Protein AF-A0A535FCN5-F1 (afdb_monomer)

Mean predicted aligned error: 15.45 Å

Foldseek 3Di:
DDDDDDPVVVVVVVVVVVVVVVVVPPPPDDDDDDDDDDDDDDDDDDDDDDPPVPPPDDPDFQFFWDDDPPLLFDQVSCCVLVVPDPLFKGFPGWIWGPFQPDNFIKIWTWMFTDDLQRWIKIWIWGPSPDPHTHTPDIDGGAGVKDWGQDRGSKIKIWHFDCVDPQRVPPPDSVPTDTDDMDIGGD

Sequence (186 aa):
MKTLTSRHYQCLFIGANLALLLTLTLSACNGAGSTTTANSTATRSAGIGNSSTTTGSAPQLKLGTRPCPEAVKDPSYWDPIVGTQANVSKVESVSCANLVGSSSLQALITVRYDGTGQVLDVYVYNNITDPSPTQIFKLQNLYKGNARISGYNTLLTAEVDQDSSVNKHVSSNATLTQDLFREFKW

Radius of gyration: 27.39 Å; Cα contacts (8 Å, |Δi|>4): 289; chains: 1; bounding box: 65×54×84 Å

pLDDT: mean 80.49, std 22.59, range [32.19, 98.69]

Nearest PDB structures (foldseek):
  4pj2-assembly2_B  TM=8.179E-01  e=3.631E-01  Aeromonas hydrophila subsp. hydrophila ATCC 7966
  3od9-assembly2_C-2  TM=7.969E-01  e=4.794E-01  Aeromonas hydrophila subsp. hydrophila ATCC 7966
  5dl0-assembly1_A  TM=2.445E-01  e=5.845E+00  Thermochaetoides thermophila DSM 1495

Solvent-accessible surface area (backbone atoms only — not comparable to full-atom values): 11520 Å² total; per-residue (Å²): 136,87,92,83,74,72,74,65,58,58,55,54,56,53,53,55,54,56,57,58,59,64,66,70,73,74,81,84,81,88,88,81,89,82,90,78,93,81,89,81,83,91,76,92,73,94,71,82,87,73,84,73,78,71,76,75,71,71,82,75,73,64,62,17,74,43,88,54,56,80,67,58,48,38,43,77,66,44,28,76,76,77,61,53,40,91,96,46,31,39,52,71,45,55,48,19,28,31,39,72,81,42,89,58,56,25,38,42,38,34,34,36,34,68,67,93,57,41,30,23,31,40,37,31,28,33,58,58,86,50,100,73,50,46,79,78,45,76,51,69,73,26,38,57,30,49,74,47,69,35,75,76,26,28,44,38,39,38,15,42,46,61,80,37,94,86,26,59,81,60,91,46,84,90,75,61,57,70,74,45,72,49,78,46,78,103

Secondary structure (DSSP, 8-state):
-----SHHHHHHHHHHHHHHHHHTTS---------------------------------PPPPS-BPPPTTTTSHHHHHHHHT--TTTEEEEEEEEE-TTSSSS-EEEEEEEESSTT--EEEEEEESTTSSSPEEEEEEEEETT-EEEE-TTS-EEEEE--TTSTTTTT---GGG----EEEEE--

Structure (mmCIF, N/CA/C/O backbone):
data_AF-A0A535FCN5-F1
#
_entry.id   AF-A0A535FCN5-F1
#
loop_
_atom_site.group_PDB
_atom_site.id
_atom_site.type_symbol
_atom_site.label_atom_id
_atom_site.label_alt_id
_atom_site.label_comp_id
_atom_site.label_asym_id
_atom_site.label_entity_id
_atom_site.label_seq_id
_atom_site.pdbx_PDB_ins_code
_atom_site.Cartn_x
_atom_site.Cartn_y
_atom_site.Cartn_z
_atom_site.occupancy
_atom_site.B_iso_or_equiv
_atom_site.auth_seq_id
_atom_site.auth_comp_id
_atom_site.auth_asym_id
_atom_site.auth_atom_id
_atom_site.pdbx_PDB_model_num
ATOM 1 N N . MET A 1 1 ? 51.268 -27.813 -13.960 1.00 41.53 1 MET A N 1
ATOM 2 C CA . MET A 1 1 ? 51.407 -26.936 -12.773 1.00 41.53 1 MET A CA 1
ATOM 3 C C . MET A 1 1 ? 50.080 -26.938 -12.025 1.00 41.53 1 MET A C 1
ATOM 5 O O . MET A 1 1 ? 49.046 -26.906 -12.674 1.00 41.53 1 MET A O 1
ATOM 9 N N . LYS A 1 2 ? 50.116 -27.121 -10.700 1.00 40.44 2 LYS A N 1
ATOM 10 C CA . LYS A 1 2 ? 48.973 -27.464 -9.833 1.00 40.44 2 LYS A CA 1
ATOM 11 C C . LYS A 1 2 ? 48.126 -26.227 -9.487 1.00 40.44 2 LYS A C 1
ATOM 13 O O . LYS A 1 2 ? 48.671 -25.248 -8.993 1.00 40.44 2 LYS A O 1
ATOM 18 N N . THR A 1 3 ? 46.809 -26.300 -9.671 1.00 50.72 3 THR A N 1
ATOM 19 C CA . THR A 1 3 ? 45.809 -25.335 -9.178 1.00 50.72 3 THR A CA 1
ATOM 20 C C . THR A 1 3 ? 45.255 -25.806 -7.830 1.00 50.72 3 THR A C 1
ATOM 22 O O . THR A 1 3 ? 44.315 -26.590 -7.767 1.00 50.72 3 THR A O 1
ATOM 25 N N . LEU A 1 4 ? 45.856 -25.350 -6.729 1.00 54.03 4 LEU A N 1
ATOM 26 C CA . LEU A 1 4 ? 45.452 -25.687 -5.356 1.00 54.03 4 LEU A CA 1
ATOM 27 C C . LEU A 1 4 ? 45.621 -24.462 -4.445 1.00 54.03 4 LEU A C 1
ATOM 29 O O . LEU A 1 4 ? 46.493 -24.446 -3.588 1.00 54.03 4 LEU A O 1
ATOM 33 N N . THR A 1 5 ? 44.818 -23.411 -4.632 1.00 57.19 5 THR A N 1
ATOM 34 C CA . THR A 1 5 ? 44.902 -22.224 -3.748 1.00 57.19 5 THR A CA 1
ATOM 35 C C . THR A 1 5 ? 43.594 -21.470 -3.500 1.00 57.19 5 THR A C 1
ATOM 37 O O . THR A 1 5 ? 43.602 -20.552 -2.696 1.00 57.19 5 THR A O 1
ATOM 40 N N . SER A 1 6 ? 42.447 -21.830 -4.089 1.00 53.38 6 SER A N 1
ATOM 41 C CA . SER A 1 6 ? 41.206 -21.050 -3.874 1.00 53.38 6 SER A CA 1
ATOM 42 C C . SER A 1 6 ? 40.388 -21.501 -2.648 1.00 53.38 6 SER A C 1
ATOM 44 O O . SER A 1 6 ? 39.802 -20.682 -1.945 1.00 53.38 6 SER A O 1
ATOM 46 N N . ARG A 1 7 ? 40.414 -22.797 -2.310 1.00 47.34 7 ARG A N 1
ATOM 47 C CA . ARG A 1 7 ? 39.526 -23.391 -1.291 1.00 47.34 7 ARG A CA 1
ATOM 48 C C . ARG A 1 7 ? 39.922 -23.080 0.165 1.00 47.34 7 ARG A C 1
ATOM 50 O O . ARG A 1 7 ? 39.079 -23.127 1.052 1.00 47.34 7 ARG A O 1
ATOM 57 N N . HIS A 1 8 ? 41.187 -22.729 0.412 1.00 52.06 8 HIS A N 1
ATOM 58 C CA . HIS A 1 8 ? 41.698 -22.429 1.757 1.00 52.06 8 HIS A CA 1
ATOM 59 C C . HIS A 1 8 ? 41.292 -21.038 2.271 1.00 52.06 8 HIS A C 1
ATOM 61 O O . HIS A 1 8 ? 41.032 -20.885 3.463 1.00 52.06 8 HIS A O 1
ATOM 67 N N . TYR A 1 9 ? 41.163 -20.044 1.386 1.00 50.66 9 TYR A N 1
ATOM 68 C CA . TYR A 1 9 ? 40.750 -18.690 1.776 1.00 50.66 9 TYR A CA 1
ATOM 69 C C . TYR A 1 9 ? 39.282 -18.628 2.212 1.00 50.66 9 TYR A C 1
ATOM 71 O O . TYR A 1 9 ? 38.928 -17.859 3.103 1.00 50.66 9 TYR A O 1
ATOM 79 N N . GLN A 1 10 ? 38.438 -19.488 1.638 1.00 51.12 10 GLN A N 1
ATOM 80 C CA . GLN A 1 10 ? 37.010 -19.529 1.938 1.00 51.12 10 GLN A CA 1
ATOM 81 C C . GLN A 1 10 ? 36.725 -20.128 3.328 1.00 51.12 10 GLN A C 1
ATOM 83 O O . GLN A 1 10 ? 35.874 -19.616 4.050 1.00 51.12 10 GLN A O 1
ATOM 88 N N . CYS A 1 11 ? 37.491 -21.140 3.760 1.00 55.31 11 CYS A N 1
ATOM 89 C CA . CYS A 1 11 ? 37.370 -21.692 5.117 1.00 55.31 11 CYS A CA 1
ATOM 90 C C . CYS A 1 11 ? 37.919 -20.748 6.201 1.00 55.31 11 CYS A C 1
ATOM 92 O O . CYS A 1 11 ? 37.362 -20.695 7.297 1.00 55.31 11 CYS A O 1
ATOM 94 N N . LEU A 1 12 ? 38.967 -19.969 5.900 1.00 57.31 12 LEU A N 1
ATOM 95 C CA . LEU A 1 12 ? 39.523 -18.979 6.835 1.00 57.31 12 LE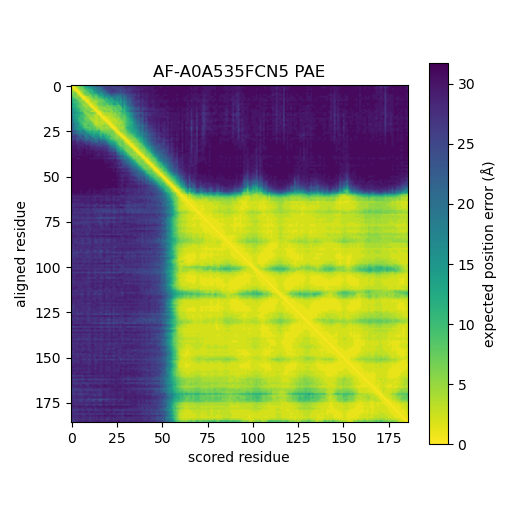U A CA 1
ATOM 96 C C . LEU A 1 12 ? 38.547 -17.821 7.106 1.00 57.31 12 LEU A C 1
ATOM 98 O O . LEU A 1 12 ? 38.411 -17.391 8.250 1.00 57.31 12 LEU A O 1
ATOM 102 N N . PHE A 1 13 ? 37.810 -17.365 6.088 1.00 55.38 13 PHE A N 1
ATOM 103 C CA . PHE A 1 13 ? 36.817 -16.294 6.241 1.00 55.38 13 PHE A CA 1
ATOM 104 C C . PHE A 1 13 ? 35.571 -16.719 7.034 1.00 55.38 13 PHE A C 1
ATOM 106 O O . PHE A 1 13 ? 35.012 -15.915 7.784 1.00 55.38 13 PHE A O 1
ATOM 113 N N . ILE A 1 14 ? 35.146 -17.979 6.906 1.00 59.84 14 ILE A N 1
ATOM 114 C CA . ILE A 1 14 ? 33.998 -18.521 7.651 1.00 59.84 14 ILE A CA 1
ATOM 115 C C . ILE A 1 14 ? 34.361 -18.718 9.132 1.00 59.84 14 ILE A C 1
ATOM 117 O O . ILE A 1 14 ? 33.570 -18.366 10.006 1.00 59.84 14 ILE A O 1
ATOM 121 N N . GLY A 1 15 ? 35.578 -19.191 9.428 1.00 58.97 15 GLY A N 1
ATOM 122 C CA . GLY A 1 15 ? 36.054 -19.355 10.807 1.00 58.97 15 GLY A CA 1
ATOM 123 C C . GLY A 1 15 ? 36.184 -18.032 11.572 1.00 58.97 15 GLY A C 1
ATOM 124 O O . GLY A 1 15 ? 35.799 -17.955 12.738 1.00 58.97 15 GLY A O 1
ATOM 125 N N . ALA A 1 16 ? 36.657 -16.971 10.909 1.00 59.56 16 ALA A N 1
ATOM 126 C CA . ALA A 1 16 ? 36.831 -15.657 11.534 1.00 59.56 16 ALA A CA 1
ATOM 127 C C . ALA A 1 16 ? 35.496 -14.980 11.905 1.00 59.56 16 ALA A C 1
ATOM 129 O O . ALA A 1 16 ? 35.395 -14.369 12.967 1.00 59.56 16 ALA A O 1
ATOM 130 N N . ASN A 1 17 ? 34.454 -15.131 11.077 1.00 59.78 17 ASN A N 1
ATOM 131 C CA . ASN A 1 17 ? 33.127 -14.573 11.368 1.00 59.78 17 ASN A CA 1
ATOM 132 C C . ASN A 1 17 ? 32.408 -15.321 12.500 1.00 59.78 17 ASN A C 1
ATOM 134 O O . ASN A 1 17 ? 31.741 -14.695 13.323 1.00 59.78 17 ASN A O 1
ATOM 138 N N . LEU A 1 18 ? 32.579 -16.646 12.587 1.00 59.62 18 LEU A N 1
ATOM 139 C CA . LEU A 1 18 ? 31.974 -17.445 13.657 1.00 59.62 18 LEU A CA 1
ATOM 140 C C . LEU A 1 18 ? 32.597 -17.133 15.029 1.00 59.62 18 LEU A C 1
ATOM 142 O O . LEU A 1 18 ? 31.886 -17.067 16.029 1.00 59.62 18 LEU A O 1
ATOM 146 N N . ALA A 1 19 ? 33.911 -16.882 15.073 1.00 59.28 19 ALA A N 1
ATOM 147 C CA . ALA A 1 19 ? 34.609 -16.489 16.297 1.00 59.28 19 ALA A CA 1
ATOM 148 C C . ALA A 1 19 ? 34.212 -15.082 16.783 1.00 59.28 19 ALA A C 1
ATOM 150 O O . ALA A 1 19 ? 34.144 -14.853 17.989 1.00 59.28 19 ALA A O 1
ATOM 151 N N . LEU A 1 20 ? 33.903 -14.158 15.864 1.00 58.66 20 LEU A N 1
ATOM 152 C CA . LEU A 1 20 ? 33.476 -12.795 16.201 1.00 58.66 20 LEU A CA 1
ATOM 153 C C . LEU A 1 20 ? 32.050 -12.750 16.783 1.00 58.66 20 LEU A C 1
ATOM 155 O O . LEU A 1 20 ? 31.771 -11.948 17.667 1.00 58.66 20 LEU A O 1
ATOM 159 N N . LEU A 1 21 ? 31.152 -13.628 16.325 1.00 58.84 21 LEU A N 1
ATOM 160 C CA . LEU A 1 21 ? 29.785 -13.734 16.855 1.00 58.84 21 LEU A CA 1
ATOM 161 C C . LEU A 1 21 ? 29.739 -14.336 18.269 1.00 58.84 21 LEU A C 1
ATOM 163 O O . LEU A 1 21 ? 28.866 -13.972 19.053 1.00 58.84 21 LEU A O 1
ATOM 167 N N . LEU A 1 22 ? 30.688 -15.212 18.618 1.00 57.19 22 LEU A N 1
ATOM 168 C CA . LEU A 1 22 ? 30.711 -15.890 19.918 1.00 57.19 22 LEU A CA 1
ATOM 169 C C . LEU A 1 22 ? 31.192 -14.991 21.074 1.00 57.19 22 LEU A C 1
ATOM 171 O O . LEU A 1 22 ? 30.858 -15.242 22.229 1.00 57.19 22 LEU A O 1
ATOM 175 N N . THR A 1 23 ? 31.966 -13.938 20.794 1.00 57.97 23 THR A N 1
ATOM 176 C CA . THR A 1 23 ? 32.475 -13.020 21.831 1.00 57.97 23 THR A CA 1
ATOM 177 C C . THR A 1 23 ? 31.478 -11.924 22.213 1.00 57.97 23 THR A C 1
ATOM 179 O O . THR A 1 23 ? 31.577 -11.371 23.307 1.00 57.97 23 THR A O 1
ATOM 182 N N . LEU A 1 24 ? 30.478 -11.642 21.369 1.00 55.97 24 LEU A N 1
ATOM 183 C CA . LEU A 1 24 ? 29.454 -10.615 21.612 1.00 55.97 24 LEU A CA 1
ATOM 184 C C . LEU A 1 24 ? 28.318 -11.070 22.547 1.00 55.97 24 LEU A C 1
ATOM 186 O O . LEU A 1 24 ? 27.576 -10.228 23.047 1.00 55.97 24 LEU A O 1
ATOM 190 N N . THR A 1 25 ? 28.174 -12.369 22.829 1.00 56.75 25 THR A N 1
ATOM 191 C CA . THR A 1 25 ? 27.062 -12.899 23.645 1.00 56.75 25 THR A CA 1
ATOM 192 C C . THR A 1 25 ? 27.364 -13.043 25.142 1.00 56.75 25 THR A C 1
ATOM 194 O O . THR A 1 25 ? 26.469 -13.418 25.893 1.00 56.75 25 THR A O 1
ATOM 197 N N . LEU A 1 26 ? 28.584 -12.745 25.614 1.00 51.59 26 LEU A N 1
ATOM 198 C CA . LEU A 1 26 ? 28.976 -12.948 27.025 1.00 51.59 26 LEU A CA 1
ATOM 199 C C . LEU A 1 26 ? 28.909 -11.701 27.933 1.00 51.59 26 LEU A C 1
ATOM 201 O O . LEU A 1 26 ? 29.233 -11.808 29.113 1.00 51.59 26 LEU A O 1
ATOM 205 N N . SER A 1 27 ? 28.467 -10.530 27.459 1.00 51.25 27 SER A N 1
ATOM 206 C CA . SER A 1 27 ? 28.507 -9.285 28.256 1.00 51.25 27 SER A CA 1
ATOM 207 C C . SER A 1 27 ? 27.182 -8.848 28.903 1.00 51.25 27 SER A C 1
ATOM 209 O O . SER A 1 27 ? 27.050 -7.686 29.278 1.00 51.25 27 SER A O 1
ATOM 211 N N . ALA A 1 28 ? 26.199 -9.737 29.072 1.00 49.19 28 ALA A N 1
ATOM 212 C CA . ALA A 1 28 ? 24.921 -9.396 29.709 1.00 49.19 28 ALA A CA 1
ATOM 213 C C . ALA A 1 28 ? 24.608 -10.294 30.913 1.00 49.19 28 ALA A C 1
ATOM 215 O O . ALA A 1 28 ? 23.664 -11.075 30.899 1.00 49.19 28 ALA A O 1
ATOM 216 N N . CYS A 1 29 ? 25.398 -10.161 31.973 1.00 52.75 29 CYS A N 1
ATOM 217 C CA . CYS A 1 29 ? 25.028 -10.598 33.315 1.00 52.75 29 CYS A CA 1
ATOM 218 C C . CYS A 1 29 ? 25.672 -9.643 34.316 1.00 52.75 29 CYS A C 1
ATOM 220 O O . CYS A 1 29 ? 26.860 -9.751 34.578 1.00 52.75 29 CYS A O 1
ATOM 222 N N . ASN A 1 30 ? 24.888 -8.720 34.871 1.00 48.16 30 ASN A N 1
ATOM 223 C CA . ASN A 1 30 ? 25.136 -8.193 36.208 1.00 48.16 30 ASN A CA 1
ATOM 224 C C . ASN A 1 30 ? 23.780 -7.913 36.862 1.00 48.16 30 ASN A C 1
ATOM 226 O O . ASN A 1 30 ? 23.109 -6.929 36.559 1.00 48.16 30 ASN A O 1
ATOM 230 N N . GLY A 1 31 ? 23.373 -8.844 37.724 1.00 48.84 31 GLY A N 1
ATOM 231 C CA . GLY A 1 31 ? 22.256 -8.696 38.642 1.00 48.84 31 GLY A CA 1
ATOM 232 C C . GLY A 1 31 ? 22.752 -8.287 40.029 1.00 48.84 31 GLY A C 1
ATOM 233 O O . GLY A 1 31 ? 23.680 -8.884 40.565 1.00 48.84 31 GLY A O 1
ATOM 234 N N . ALA A 1 32 ? 22.094 -7.288 40.604 1.00 45.72 32 ALA A N 1
ATOM 235 C CA . ALA A 1 32 ? 22.008 -6.994 42.033 1.00 45.72 32 ALA A CA 1
ATOM 236 C C . ALA A 1 32 ? 20.647 -6.284 42.188 1.00 45.72 32 ALA A C 1
ATOM 238 O O . ALA A 1 32 ? 20.396 -5.311 41.490 1.00 45.72 32 ALA A O 1
ATOM 239 N N . GLY A 1 33 ? 19.638 -6.771 42.907 1.00 45.03 33 GLY A N 1
ATOM 240 C CA . GLY A 1 33 ? 19.660 -7.394 44.222 1.00 45.03 33 GLY A CA 1
ATOM 241 C C . GLY A 1 33 ? 19.389 -6.314 45.272 1.00 45.03 33 GLY A C 1
ATOM 242 O O . GLY A 1 33 ? 20.334 -5.674 45.704 1.00 45.03 33 GLY A O 1
ATOM 243 N N . SER A 1 34 ? 18.122 -6.099 45.659 1.00 38.31 34 SER A N 1
ATOM 244 C CA . SER A 1 34 ? 17.738 -5.723 47.033 1.00 38.31 34 SER A CA 1
ATOM 245 C C . SER A 1 34 ? 16.217 -5.695 47.203 1.00 38.31 34 SER A C 1
ATOM 247 O O . SER A 1 34 ? 15.519 -4.814 46.707 1.00 38.31 34 SER A O 1
ATOM 249 N N . THR A 1 35 ? 15.726 -6.661 47.967 1.00 41.81 35 THR A N 1
ATOM 250 C CA . THR A 1 35 ? 14.428 -6.672 48.636 1.00 41.81 35 THR A CA 1
ATOM 251 C C . THR A 1 35 ? 14.527 -5.799 49.886 1.00 41.81 35 THR A C 1
ATOM 253 O O . THR A 1 35 ? 15.382 -6.062 50.729 1.00 41.81 35 THR A O 1
ATOM 256 N N . THR A 1 36 ? 13.624 -4.834 50.073 1.00 39.97 36 THR A N 1
ATOM 257 C CA . THR A 1 36 ? 13.311 -4.347 51.424 1.00 39.97 36 THR A CA 1
ATOM 258 C C . THR A 1 36 ? 11.868 -3.870 51.519 1.00 39.97 36 THR A C 1
ATOM 260 O O . THR A 1 36 ? 11.472 -2.846 50.971 1.00 39.97 36 THR A O 1
ATOM 263 N N . THR A 1 37 ? 11.089 -4.650 52.257 1.00 40.19 37 THR A N 1
ATOM 264 C CA . THR A 1 37 ? 9.823 -4.272 52.872 1.00 40.19 37 THR A CA 1
ATOM 265 C C . THR A 1 37 ? 10.093 -3.220 53.948 1.00 40.19 37 THR A C 1
ATOM 267 O O . THR A 1 37 ? 10.891 -3.470 54.849 1.00 40.19 37 THR A O 1
ATOM 270 N N . ALA A 1 38 ? 9.402 -2.081 53.909 1.00 41.19 38 ALA A N 1
ATOM 271 C CA . ALA A 1 38 ? 9.249 -1.211 55.071 1.00 41.19 38 ALA A CA 1
ATOM 272 C C . ALA A 1 38 ? 7.860 -0.564 55.053 1.00 41.19 38 ALA A C 1
ATOM 274 O O . ALA A 1 38 ? 7.522 0.259 54.209 1.00 41.19 38 ALA A O 1
ATOM 275 N N . ASN A 1 39 ? 7.059 -1.008 56.010 1.00 41.25 39 ASN A N 1
ATOM 276 C CA . ASN A 1 39 ? 5.771 -0.474 56.403 1.00 41.25 39 ASN A CA 1
ATOM 277 C C . ASN A 1 39 ? 6.036 0.672 57.397 1.00 41.25 39 ASN A C 1
ATOM 279 O O . ASN A 1 39 ? 6.770 0.421 58.353 1.00 41.25 39 ASN A O 1
ATOM 283 N N . SER A 1 40 ? 5.477 1.878 57.212 1.00 36.84 40 SER A N 1
ATOM 284 C CA . SER A 1 40 ? 5.090 2.805 58.304 1.00 36.84 40 SER A CA 1
ATOM 285 C C . SER A 1 40 ? 4.513 4.146 57.816 1.00 36.84 40 SER A C 1
ATOM 287 O O . SER A 1 40 ? 5.200 4.961 57.213 1.00 36.84 40 SER A O 1
ATOM 289 N N . THR A 1 41 ? 3.247 4.337 58.196 1.00 32.19 41 THR A N 1
ATOM 290 C CA . THR A 1 41 ? 2.668 5.498 58.901 1.00 32.19 41 THR A CA 1
ATOM 291 C C . THR A 1 41 ? 2.515 6.847 58.189 1.00 32.19 41 THR A C 1
ATOM 293 O O . THR A 1 41 ? 3.460 7.540 57.832 1.00 32.19 41 THR A O 1
ATOM 296 N N . ALA A 1 42 ? 1.244 7.248 58.102 1.00 44.41 42 ALA A N 1
ATOM 297 C CA . ALA A 1 42 ? 0.766 8.557 57.702 1.00 44.41 42 ALA A CA 1
ATOM 298 C C . ALA A 1 42 ? 1.239 9.678 58.641 1.00 44.41 42 ALA A C 1
ATOM 300 O O . ALA A 1 42 ? 1.050 9.596 59.854 1.00 44.41 42 ALA A O 1
ATOM 301 N N . THR A 1 43 ? 1.687 10.784 58.047 1.00 34.47 43 THR A N 1
ATOM 302 C CA . THR A 1 43 ? 1.744 12.089 58.713 1.00 34.47 43 THR A CA 1
ATOM 303 C C . THR A 1 43 ? 1.111 13.122 57.788 1.00 34.47 43 THR A C 1
ATOM 305 O O . THR A 1 43 ? 1.607 13.394 56.696 1.00 34.47 43 THR A O 1
ATOM 308 N N . ARG A 1 44 ? -0.029 13.674 58.218 1.00 43.72 44 ARG A N 1
ATOM 309 C CA . ARG A 1 44 ? -0.663 14.841 57.598 1.00 43.72 44 ARG A CA 1
ATOM 310 C C . ARG A 1 44 ? 0.267 16.040 57.761 1.00 43.72 44 ARG A C 1
ATOM 312 O O . ARG A 1 44 ? 0.617 16.376 58.887 1.00 43.72 44 ARG A O 1
ATOM 319 N N . SER A 1 45 ? 0.580 16.721 56.666 1.00 36.72 45 SER A N 1
ATOM 320 C CA . SER A 1 45 ? 1.018 18.112 56.722 1.00 36.72 45 SER A CA 1
ATOM 321 C C . SER A 1 45 ? 0.243 18.909 55.682 1.00 36.72 45 SER A C 1
ATOM 323 O O . SER A 1 45 ? 0.217 18.563 54.502 1.00 36.72 45 SER A O 1
ATOM 325 N N . ALA A 1 46 ? -0.473 19.921 56.166 1.00 43.97 46 ALA A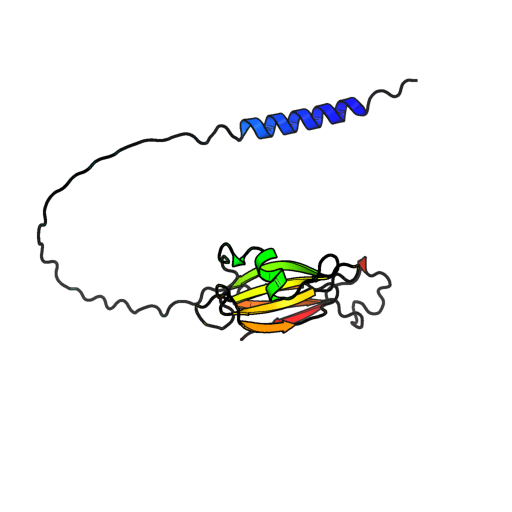 N 1
ATOM 326 C CA . ALA A 1 46 ? -1.261 20.844 55.373 1.00 43.97 46 ALA A CA 1
ATOM 327 C C . ALA A 1 46 ? -0.314 21.761 54.587 1.00 43.97 46 ALA A C 1
ATOM 329 O O . ALA A 1 46 ? 0.333 22.635 55.158 1.00 43.97 46 ALA A O 1
ATOM 330 N N . GLY A 1 47 ? -0.223 21.530 53.278 1.00 36.88 47 GLY A N 1
ATOM 331 C CA . GLY A 1 47 ? 0.477 22.387 52.327 1.00 36.88 47 GLY A CA 1
ATOM 332 C C . GLY A 1 47 ? -0.534 23.186 51.516 1.00 36.88 47 GLY A C 1
ATOM 333 O O . GLY A 1 47 ? -1.393 22.618 50.851 1.00 36.88 47 GLY A O 1
ATOM 334 N N . ILE A 1 48 ? -0.433 24.503 51.635 1.00 38.38 48 ILE A N 1
ATOM 335 C CA . ILE A 1 48 ? -1.298 25.542 51.078 1.0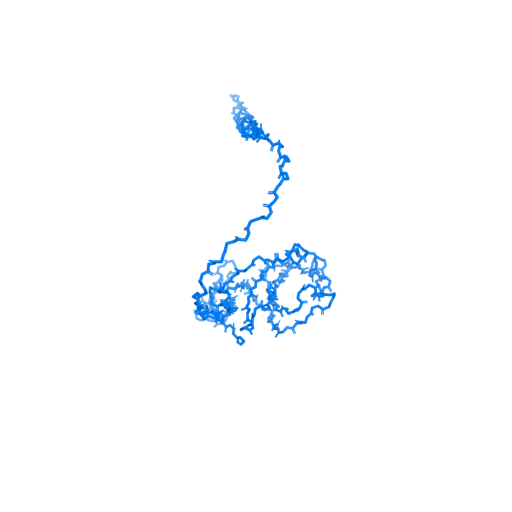0 38.38 48 ILE A CA 1
ATOM 336 C C . ILE A 1 48 ? -1.555 25.313 49.583 1.00 38.38 48 ILE A C 1
ATOM 338 O O . ILE A 1 48 ? -0.628 25.202 48.782 1.00 38.38 48 ILE A O 1
ATOM 342 N N . GLY A 1 49 ? -2.839 25.249 49.223 1.00 42.84 49 GLY A N 1
ATOM 343 C CA . GLY A 1 49 ? -3.295 25.116 47.850 1.00 42.84 49 GLY A CA 1
ATOM 344 C C . GLY A 1 49 ? -2.911 26.339 47.032 1.00 42.84 49 GLY A C 1
ATOM 345 O O . GLY A 1 49 ? -3.518 27.396 47.165 1.00 42.84 49 GLY A O 1
ATOM 346 N N . ASN A 1 50 ? -1.943 26.163 46.140 1.00 40.00 50 ASN A N 1
ATOM 347 C CA . ASN A 1 50 ? -1.807 27.011 44.973 1.00 40.00 50 ASN A CA 1
ATOM 348 C C . ASN A 1 50 ? -2.379 26.209 43.806 1.00 40.00 50 ASN A C 1
ATOM 350 O O . ASN A 1 50 ? -1.723 25.312 43.280 1.00 40.00 50 ASN A O 1
ATOM 354 N N . SER A 1 51 ? -3.642 26.484 43.467 1.00 42.03 51 SER A N 1
ATOM 355 C CA . SER A 1 51 ? -4.274 25.969 42.252 1.00 42.03 51 SER A CA 1
ATOM 356 C C . SER A 1 51 ? -3.537 26.555 41.053 1.00 42.03 51 SER A C 1
ATOM 358 O O . SER A 1 51 ? -3.912 27.594 40.518 1.00 42.03 51 SER A O 1
ATOM 360 N N . SER A 1 52 ? -2.452 25.904 40.646 1.00 40.50 52 SER A N 1
ATOM 361 C CA . SER A 1 52 ? -1.940 26.028 39.296 1.00 40.50 52 SER A CA 1
ATOM 362 C C . SER A 1 52 ? -2.947 25.325 38.401 1.00 40.50 52 SER A C 1
ATOM 364 O O . SER A 1 52 ? -2.962 24.100 38.275 1.00 40.50 52 SER A O 1
ATOM 366 N N . THR A 1 53 ? -3.834 26.119 37.808 1.00 42.69 53 THR A N 1
ATOM 367 C CA . THR A 1 53 ? -4.644 25.728 36.661 1.00 42.69 53 THR A CA 1
ATOM 368 C C . THR A 1 53 ? -3.674 25.201 35.614 1.00 42.69 53 THR A C 1
ATOM 370 O O . THR A 1 53 ? -3.023 25.960 34.899 1.00 42.69 53 THR A O 1
ATOM 373 N N . THR A 1 54 ? -3.488 23.884 35.589 1.00 38.91 54 THR A N 1
ATOM 374 C CA . THR A 1 54 ? -2.750 23.224 34.527 1.00 38.91 54 THR A CA 1
ATOM 375 C C . THR A 1 54 ? -3.669 23.358 33.335 1.00 38.91 54 THR A C 1
ATOM 377 O O . THR A 1 54 ? -4.676 22.660 33.236 1.00 38.91 54 THR A O 1
ATOM 380 N N . THR A 1 55 ? -3.393 24.346 32.487 1.00 42.19 55 THR A N 1
ATOM 381 C CA . THR A 1 55 ? -4.009 24.472 31.175 1.00 42.19 55 THR A CA 1
ATOM 382 C C . THR A 1 55 ? -3.802 23.122 30.512 1.00 42.19 55 THR A C 1
ATOM 384 O O . THR A 1 55 ? -2.673 22.770 30.167 1.00 42.19 55 THR A O 1
ATOM 387 N N . GLY A 1 56 ? -4.859 22.311 30.463 1.00 44.78 56 GLY A N 1
ATOM 388 C CA . GLY A 1 56 ? -4.824 21.006 29.832 1.00 44.78 56 GLY A CA 1
ATOM 389 C C . GLY A 1 56 ? -4.416 21.240 28.392 1.00 44.78 56 GLY A C 1
ATOM 390 O O . GLY A 1 56 ? -5.211 21.739 27.601 1.00 44.78 56 GLY A O 1
ATOM 391 N N . SER A 1 57 ? -3.149 20.966 28.081 1.00 50.06 57 SER A N 1
ATOM 392 C CA . SER A 1 57 ? -2.674 20.943 26.709 1.00 50.06 57 SER A CA 1
ATOM 393 C C . SER A 1 57 ? -3.601 19.988 25.976 1.00 50.06 57 SER A C 1
ATOM 395 O O . SER A 1 57 ? -3.691 18.815 26.352 1.00 50.06 57 SER A O 1
ATOM 397 N N . ALA A 1 58 ? -4.355 20.505 25.002 1.00 57.06 58 ALA A N 1
ATOM 398 C CA . ALA A 1 58 ? -5.163 19.666 24.135 1.00 57.06 58 ALA A CA 1
ATOM 399 C C . ALA A 1 58 ? -4.261 18.520 23.649 1.00 57.06 58 ALA A C 1
ATOM 401 O O . ALA A 1 58 ? -3.119 18.809 23.264 1.00 57.06 58 ALA A O 1
ATOM 402 N N . PRO A 1 59 ? -4.704 17.250 23.735 1.00 61.69 59 PRO A N 1
ATOM 403 C CA . PRO A 1 59 ? -3.858 16.104 23.434 1.00 61.69 59 PRO A CA 1
ATOM 404 C C . PRO A 1 59 ? -3.217 16.309 22.064 1.00 61.69 59 PRO A C 1
ATOM 406 O O . PRO A 1 59 ? -3.894 16.323 21.039 1.00 61.69 59 PRO A O 1
ATOM 409 N N . GLN A 1 60 ? -1.908 16.558 22.070 1.00 69.75 60 GLN A N 1
ATOM 410 C CA . GLN A 1 60 ? -1.174 16.900 20.863 1.00 69.75 60 GLN A CA 1
ATOM 411 C C . GLN A 1 60 ? -1.179 15.674 19.952 1.00 69.75 60 GLN A C 1
ATOM 413 O O . GLN A 1 60 ? -0.701 14.600 20.335 1.00 69.75 60 GLN A O 1
ATOM 418 N N . LEU A 1 61 ? -1.744 15.829 18.755 1.00 83.62 61 LEU A N 1
ATOM 419 C CA . LEU A 1 61 ? -1.733 14.795 17.732 1.00 83.62 61 LEU A CA 1
ATOM 420 C C . LEU A 1 61 ? -0.278 14.459 17.390 1.00 83.62 61 LEU A C 1
ATOM 422 O O . LEU A 1 61 ? 0.499 15.331 17.001 1.00 83.62 61 LEU A O 1
ATOM 426 N N . LYS A 1 62 ? 0.110 13.193 17.544 1.00 87.25 62 LYS A N 1
ATOM 427 C CA . LYS A 1 62 ? 1.472 12.759 17.225 1.00 87.25 62 LYS A CA 1
ATOM 428 C C . LYS A 1 62 ? 1.626 12.667 15.705 1.00 87.25 62 LYS A C 1
ATOM 430 O O . LYS A 1 62 ? 0.825 12.010 15.047 1.00 87.25 62 LYS A O 1
ATOM 435 N N . LEU A 1 63 ? 2.651 13.324 15.161 1.00 91.75 63 LEU A N 1
ATOM 436 C CA . LEU A 1 63 ? 2.894 13.410 13.716 1.00 91.75 63 LEU A CA 1
ATOM 437 C C . LEU A 1 63 ? 3.862 12.335 13.212 1.00 91.75 63 LEU A C 1
ATOM 439 O O . LEU A 1 63 ? 4.861 12.053 13.864 1.00 91.75 63 LEU A O 1
ATOM 443 N N . GLY A 1 64 ? 3.611 11.764 12.041 1.00 93.19 64 GLY A N 1
ATOM 444 C CA . GLY A 1 64 ? 4.415 10.711 11.428 1.00 93.19 64 GLY A CA 1
ATOM 445 C C . GLY A 1 64 ? 4.170 9.318 12.005 1.00 93.19 64 GLY A C 1
ATOM 446 O O . GLY A 1 64 ? 3.351 9.125 12.909 1.00 93.19 64 GLY A O 1
ATOM 447 N N . THR A 1 65 ? 4.914 8.343 11.477 1.00 96.25 65 THR A N 1
ATOM 448 C CA . THR A 1 65 ? 4.775 6.920 11.812 1.00 96.25 65 THR A CA 1
ATOM 449 C C . THR A 1 65 ? 4.828 6.664 13.317 1.00 96.25 65 THR A C 1
ATOM 451 O O . THR A 1 65 ? 5.610 7.257 14.066 1.00 96.25 65 THR A O 1
ATOM 454 N N . ARG A 1 66 ? 3.977 5.747 13.758 1.00 96.19 66 ARG A N 1
ATOM 455 C CA . ARG A 1 66 ? 3.809 5.292 15.132 1.00 96.19 66 ARG A CA 1
ATOM 456 C C . ARG A 1 66 ? 3.997 3.773 15.184 1.00 96.19 66 ARG A C 1
ATOM 458 O O . ARG A 1 66 ? 3.744 3.096 14.186 1.00 96.19 66 ARG A O 1
ATOM 465 N N . PRO A 1 67 ? 4.403 3.222 16.338 1.00 96.69 67 PRO A N 1
ATOM 466 C CA . PRO A 1 67 ? 4.402 1.780 16.535 1.00 96.69 67 PRO A CA 1
ATOM 467 C C . PRO A 1 67 ? 3.009 1.196 16.283 1.00 96.69 67 PRO A C 1
ATOM 469 O O . PRO A 1 67 ? 2.023 1.670 16.849 1.00 96.69 67 PRO A O 1
ATOM 472 N N . CYS A 1 68 ? 2.941 0.176 15.433 1.00 97.06 68 CYS A N 1
ATOM 473 C CA . CYS A 1 68 ? 1.747 -0.644 15.288 1.00 97.06 68 CYS A CA 1
ATOM 474 C C . CYS A 1 68 ? 1.623 -1.603 16.486 1.00 97.06 68 CYS A C 1
ATOM 476 O O . CYS A 1 68 ? 2.650 -2.059 16.997 1.00 97.06 68 CYS A O 1
ATOM 478 N N . PRO A 1 69 ? 0.399 -1.954 16.918 1.00 96.69 69 PRO A N 1
ATOM 479 C CA . PRO A 1 69 ? 0.185 -3.054 17.855 1.00 96.69 69 PRO A CA 1
ATOM 480 C C . PRO A 1 69 ? 0.828 -4.363 17.368 1.00 96.69 69 PRO A C 1
ATOM 482 O O . PRO A 1 69 ? 0.931 -4.594 16.165 1.00 96.69 69 PRO A O 1
ATOM 485 N N . GLU A 1 70 ? 1.220 -5.239 18.297 1.00 93.94 70 GLU A N 1
ATOM 486 C CA . GLU A 1 70 ? 2.004 -6.450 17.993 1.00 93.94 70 GLU A CA 1
ATOM 487 C C . GLU A 1 70 ? 1.338 -7.404 16.996 1.00 93.94 70 GLU A C 1
ATOM 489 O O . GLU A 1 70 ? 2.017 -7.919 16.118 1.00 93.94 70 GLU A O 1
ATOM 494 N N . ALA A 1 71 ? 0.023 -7.615 17.091 1.00 91.56 71 ALA A N 1
ATOM 495 C CA . ALA A 1 71 ? -0.697 -8.435 16.114 1.00 91.56 71 ALA A CA 1
ATOM 496 C C . ALA A 1 71 ? -0.837 -7.716 14.762 1.00 91.56 71 ALA A C 1
ATOM 498 O O . ALA A 1 71 ? -0.740 -8.324 13.705 1.00 91.56 71 ALA A O 1
ATOM 499 N N . VAL A 1 72 ? -1.030 -6.397 14.807 1.00 96.50 72 VAL A N 1
ATOM 500 C CA . VAL A 1 72 ? -1.328 -5.574 13.634 1.00 96.50 72 VAL A CA 1
ATOM 501 C C . VAL A 1 72 ? -0.097 -5.346 12.763 1.00 96.50 72 VAL A C 1
ATOM 503 O O . VAL A 1 72 ? -0.228 -5.185 11.557 1.00 96.50 72 VAL A O 1
ATOM 506 N N . LYS A 1 73 ? 1.109 -5.310 13.337 1.00 96.50 73 LYS A N 1
ATOM 507 C CA . LYS A 1 73 ? 2.340 -5.107 12.556 1.00 96.50 73 LYS A CA 1
ATOM 508 C C . LYS A 1 73 ? 2.693 -6.301 11.658 1.00 96.50 73 LYS A C 1
ATOM 510 O O . LYS A 1 73 ? 3.545 -6.146 10.789 1.00 96.50 73 LYS A O 1
ATOM 515 N N . ASP A 1 74 ? 2.099 -7.471 11.897 1.00 96.56 74 ASP A N 1
ATOM 516 C CA . ASP A 1 74 ? 2.377 -8.692 11.145 1.00 96.56 74 ASP A CA 1
ATOM 517 C C . ASP A 1 74 ? 1.604 -8.690 9.810 1.00 96.56 74 ASP A C 1
ATOM 519 O O . ASP A 1 74 ? 0.374 -8.597 9.821 1.00 96.56 74 ASP A O 1
ATOM 523 N N . PRO A 1 75 ? 2.278 -8.807 8.651 1.00 96.62 75 PRO A N 1
ATOM 524 C CA . PRO A 1 75 ? 1.614 -8.930 7.353 1.00 96.62 75 PRO A CA 1
ATOM 525 C C . PRO A 1 75 ? 0.556 -10.042 7.286 1.00 96.62 75 PRO A C 1
ATOM 527 O O . PRO A 1 75 ? -0.491 -9.850 6.668 1.00 96.62 75 PRO A O 1
ATOM 530 N N . SER A 1 76 ? 0.782 -11.167 7.971 1.00 95.12 76 SER A N 1
ATOM 531 C CA . SER A 1 76 ? -0.116 -12.329 7.940 1.00 95.12 76 SER A CA 1
ATOM 532 C C . SER A 1 76 ? -1.472 -12.081 8.609 1.00 95.12 76 SER A C 1
ATOM 534 O O . SER A 1 76 ? -2.460 -12.718 8.246 1.00 95.12 76 SER A O 1
ATOM 536 N N . TYR A 1 77 ? -1.556 -11.118 9.535 1.00 95.50 77 TYR A N 1
ATOM 537 C CA . TYR A 1 77 ? -2.831 -10.656 10.095 1.00 95.50 77 TYR A CA 1
ATOM 538 C C . TYR A 1 77 ? -3.711 -10.000 9.018 1.00 95.50 77 TYR A C 1
ATOM 540 O O . TYR A 1 77 ? -4.935 -10.128 9.042 1.00 95.50 77 TYR A O 1
ATOM 548 N N . TRP A 1 78 ? -3.090 -9.328 8.047 1.00 97.38 78 TRP A N 1
ATOM 549 C CA . TRP A 1 78 ? -3.779 -8.538 7.028 1.00 97.38 78 TRP A CA 1
ATOM 550 C C . TRP A 1 78 ? -4.110 -9.306 5.755 1.00 97.38 78 TRP A C 1
ATOM 552 O O . TRP A 1 78 ? -5.063 -8.928 5.076 1.00 97.38 78 TRP A O 1
ATOM 562 N N . ASP A 1 79 ? -3.375 -10.369 5.433 1.00 95.12 79 ASP A N 1
ATOM 563 C CA . ASP A 1 79 ? -3.629 -11.200 4.250 1.00 95.12 79 ASP A CA 1
ATOM 564 C C . ASP A 1 79 ? -5.114 -11.605 4.092 1.00 95.12 79 ASP A C 1
ATOM 566 O O . ASP A 1 79 ? -5.694 -11.315 3.039 1.00 95.12 79 ASP A O 1
ATOM 570 N N . PRO A 1 80 ? -5.799 -12.172 5.113 1.00 95.12 80 PRO A N 1
ATOM 571 C CA . PRO A 1 80 ? -7.218 -12.516 4.993 1.00 95.12 80 PRO A CA 1
ATOM 572 C C . PRO A 1 80 ? -8.156 -11.299 4.983 1.00 95.12 80 PRO A C 1
ATOM 574 O O . PRO A 1 80 ? -9.250 -11.389 4.432 1.00 95.12 80 PRO A O 1
ATOM 577 N N . ILE A 1 81 ? -7.755 -10.168 5.574 1.00 96.56 81 ILE A N 1
ATOM 578 C CA . ILE A 1 81 ? -8.570 -8.942 5.641 1.00 96.56 81 ILE A CA 1
ATOM 579 C C . ILE A 1 81 ? -8.584 -8.239 4.280 1.00 96.56 81 ILE A C 1
ATOM 581 O O . I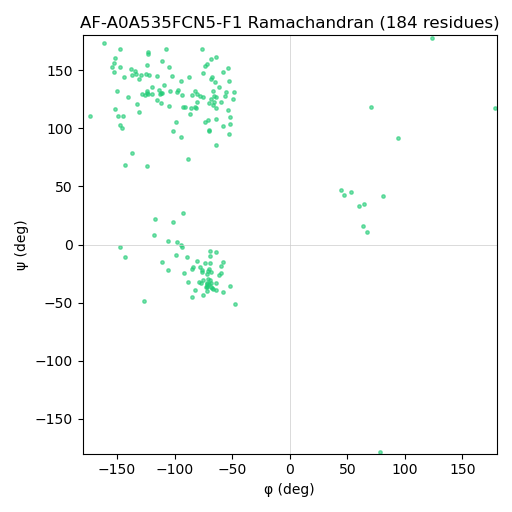LE A 1 81 ? -9.629 -7.783 3.821 1.00 96.56 81 ILE A O 1
ATOM 585 N N . VAL A 1 82 ? -7.422 -8.158 3.629 1.00 96.44 82 VAL A N 1
ATOM 586 C CA . VAL A 1 82 ? -7.266 -7.516 2.316 1.00 96.44 82 VAL A CA 1
ATOM 587 C C . VAL A 1 82 ? -7.601 -8.480 1.171 1.00 96.44 82 VAL A C 1
ATOM 589 O O . VAL A 1 82 ? -7.941 -8.034 0.076 1.00 96.44 82 VAL A O 1
ATOM 592 N N . GLY A 1 83 ? -7.552 -9.792 1.418 1.00 95.62 83 GLY A N 1
ATOM 593 C CA . GLY A 1 83 ? -7.870 -10.826 0.433 1.00 95.62 83 GLY A CA 1
ATOM 594 C C . GLY A 1 83 ? -6.713 -11.124 -0.520 1.00 95.62 83 GLY A C 1
ATOM 595 O O . GLY A 1 83 ? -6.928 -11.255 -1.727 1.00 95.62 83 GLY A O 1
ATOM 596 N N . THR A 1 84 ? -5.483 -11.199 -0.003 1.00 96.56 84 THR A N 1
ATOM 597 C CA . THR A 1 84 ? -4.312 -11.591 -0.802 1.00 96.56 84 THR A CA 1
ATOM 598 C C . THR A 1 84 ? -4.387 -13.061 -1.220 1.00 96.56 84 THR A C 1
ATOM 600 O O . THR A 1 84 ? -5.131 -13.866 -0.654 1.00 96.56 84 THR A O 1
ATOM 603 N N . GLN A 1 85 ? -3.640 -13.420 -2.264 1.00 95.94 85 GLN A N 1
ATOM 604 C CA . GLN A 1 85 ? -3.656 -14.766 -2.836 1.00 95.94 85 GLN A CA 1
ATOM 605 C C . GLN A 1 85 ? -2.234 -15.310 -2.961 1.00 95.94 85 GLN A C 1
ATOM 607 O O . GLN A 1 85 ? -1.360 -14.666 -3.541 1.00 95.94 85 GLN A O 1
ATOM 612 N N . ALA A 1 86 ? -2.013 -16.529 -2.464 1.00 94.00 86 ALA A N 1
ATOM 613 C CA . ALA A 1 86 ? -0.709 -17.180 -2.530 1.00 94.00 86 ALA A CA 1
ATOM 614 C C . ALA A 1 86 ? -0.183 -17.253 -3.978 1.00 94.00 86 ALA A C 1
ATOM 616 O O . ALA A 1 86 ? -0.887 -17.717 -4.875 1.00 94.00 86 ALA A O 1
AT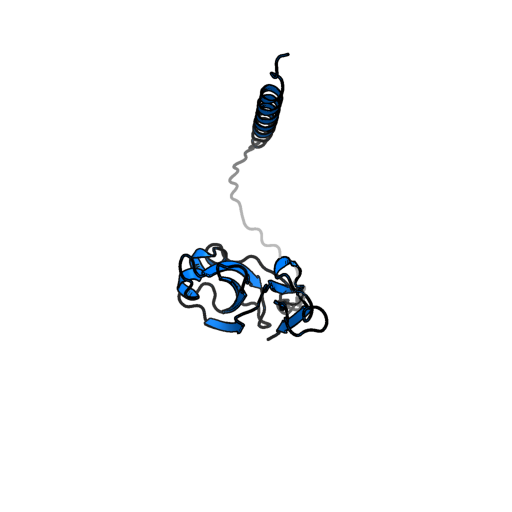OM 617 N N . ASN A 1 87 ? 1.075 -16.847 -4.181 1.00 92.81 87 ASN A N 1
ATOM 618 C CA . ASN A 1 87 ? 1.755 -16.759 -5.486 1.00 92.81 87 ASN A CA 1
ATOM 619 C C . ASN A 1 87 ? 1.152 -15.743 -6.479 1.00 92.81 87 ASN A C 1
ATOM 621 O O . ASN A 1 87 ? 1.412 -15.825 -7.680 1.00 92.81 87 ASN A O 1
ATOM 625 N N . VAL A 1 88 ? 0.313 -14.824 -5.998 1.00 95.56 88 VAL A N 1
ATOM 626 C CA . VAL A 1 88 ? -0.266 -13.736 -6.800 1.00 95.56 88 VAL A CA 1
ATOM 627 C C . VAL A 1 88 ? 0.003 -12.398 -6.131 1.00 95.56 88 VAL A C 1
ATOM 629 O O . VAL A 1 88 ? 0.452 -11.460 -6.787 1.00 95.56 88 VAL A O 1
ATOM 632 N N . SER A 1 89 ? -0.271 -12.292 -4.833 1.00 96.94 89 SER A N 1
ATOM 633 C CA . SER A 1 89 ? -0.072 -11.076 -4.056 1.00 96.94 89 SER A CA 1
ATOM 634 C C . SER A 1 89 ? 0.179 -11.387 -2.587 1.00 96.94 89 SER A C 1
ATOM 636 O O . SER A 1 89 ? -0.222 -12.428 -2.071 1.00 96.94 89 SER A O 1
ATOM 638 N N . LYS A 1 90 ? 0.846 -10.467 -1.897 1.00 97.00 90 LYS A N 1
ATOM 639 C CA . LYS A 1 90 ? 1.082 -10.551 -0.453 1.00 97.00 90 LYS A CA 1
ATOM 640 C C . LYS A 1 90 ? 1.116 -9.172 0.169 1.00 97.00 90 LYS A C 1
ATOM 642 O O . LYS A 1 90 ? 1.511 -8.205 -0.493 1.00 97.00 90 LYS A O 1
ATOM 647 N N . VAL A 1 91 ? 0.767 -9.082 1.445 1.00 98.06 91 VAL A N 1
ATOM 648 C CA . VAL A 1 91 ? 1.045 -7.874 2.221 1.00 98.06 91 VAL A CA 1
ATOM 649 C C . VAL A 1 91 ? 2.564 -7.702 2.314 1.00 98.06 91 VAL A C 1
ATOM 651 O O . VAL A 1 91 ? 3.283 -8.557 2.824 1.00 98.06 91 VAL A O 1
ATOM 654 N N . GLU A 1 92 ? 3.067 -6.607 1.754 1.00 97.44 92 GLU A N 1
ATOM 655 C CA . GLU A 1 92 ? 4.493 -6.278 1.726 1.00 97.44 92 GLU A CA 1
ATOM 656 C C . GLU A 1 92 ? 4.917 -5.577 3.012 1.00 97.44 92 GLU A C 1
ATOM 658 O O . GLU A 1 92 ? 5.956 -5.895 3.590 1.00 97.44 92 GLU A O 1
ATOM 663 N N . SER A 1 93 ? 4.119 -4.609 3.460 1.00 97.88 93 SER A N 1
ATOM 664 C CA . SER A 1 93 ? 4.410 -3.859 4.673 1.00 97.88 93 SER A CA 1
ATOM 665 C C . SER A 1 93 ? 3.156 -3.287 5.317 1.00 97.88 93 SER A C 1
ATOM 667 O O . SER A 1 93 ? 2.162 -2.982 4.647 1.00 97.88 93 SER A O 1
ATOM 669 N N . VAL A 1 94 ? 3.260 -3.114 6.633 1.00 98.38 94 VAL A N 1
ATOM 670 C CA . VAL A 1 94 ? 2.268 -2.480 7.494 1.00 98.38 94 VAL A CA 1
ATOM 671 C C . VAL A 1 94 ? 2.941 -1.330 8.232 1.00 98.38 94 VAL A C 1
ATOM 673 O O . VAL A 1 94 ? 4.014 -1.491 8.812 1.00 98.38 94 VAL A O 1
ATOM 676 N N . SER A 1 95 ? 2.329 -0.154 8.213 1.00 98.12 95 SER A N 1
ATOM 677 C CA . SER A 1 95 ? 2.788 1.026 8.953 1.00 98.12 95 SER A CA 1
ATOM 678 C C . SER A 1 95 ? 1.606 1.715 9.605 1.00 98.12 95 SER A C 1
ATOM 680 O O . SER A 1 95 ? 0.530 1.745 9.026 1.00 98.12 95 SER A O 1
ATOM 682 N N . CYS A 1 96 ? 1.787 2.309 10.781 1.00 97.88 96 CYS A N 1
ATOM 683 C CA . CYS A 1 96 ? 0.682 2.932 11.503 1.00 97.88 96 CYS A CA 1
ATOM 684 C C . CYS A 1 96 ? 0.940 4.411 11.773 1.00 97.88 96 CYS A C 1
ATOM 686 O O . CYS A 1 96 ? 2.081 4.804 12.004 1.00 97.88 96 CYS A O 1
ATOM 688 N N . ALA A 1 97 ? -0.104 5.239 11.767 1.00 96.88 97 ALA A N 1
ATOM 689 C CA . ALA A 1 97 ? -0.040 6.636 12.204 1.00 96.88 97 ALA A CA 1
ATOM 690 C C . ALA A 1 97 ? -1.430 7.203 12.513 1.00 96.88 97 ALA A C 1
ATOM 692 O O . ALA A 1 97 ? -2.447 6.557 12.279 1.00 96.88 97 ALA A O 1
ATOM 693 N N . ASN A 1 98 ? -1.464 8.424 13.043 1.00 96.06 98 ASN A N 1
ATOM 694 C CA . ASN A 1 98 ? -2.689 9.170 13.309 1.00 96.06 98 ASN A CA 1
ATOM 695 C C . ASN A 1 98 ? -3.099 9.993 12.073 1.00 96.06 98 ASN A C 1
ATOM 697 O O . ASN A 1 98 ? -2.900 11.206 12.032 1.00 96.06 98 ASN A O 1
ATOM 701 N N . LEU A 1 99 ? -3.614 9.325 11.041 1.00 94.62 99 LEU A N 1
ATOM 702 C CA . LEU A 1 99 ? -3.867 9.891 9.710 1.00 94.62 99 LEU A CA 1
ATOM 703 C C . LEU A 1 99 ? -5.144 10.742 9.629 1.00 94.62 99 LEU A C 1
ATOM 705 O O . LEU A 1 99 ? -5.178 11.720 8.892 1.00 94.62 99 LEU A O 1
ATOM 709 N N . VAL A 1 100 ? -6.183 10.409 10.400 1.00 92.56 100 VAL A N 1
ATOM 710 C CA . VAL A 1 100 ? -7.517 11.047 10.291 1.00 92.56 100 VAL A CA 1
ATOM 711 C C . VAL A 1 100 ? -7.722 12.236 11.236 1.00 92.56 100 VAL A C 1
ATOM 713 O O . VAL A 1 100 ? -8.829 12.497 11.699 1.00 92.56 100 VAL A O 1
ATOM 716 N N . GLY A 1 101 ? -6.640 12.925 11.610 1.00 84.44 101 GLY A N 1
ATOM 717 C CA . GLY A 1 101 ? -6.711 14.108 12.479 1.00 84.44 101 GLY A CA 1
ATOM 718 C C . GLY A 1 101 ? -7.166 13.833 13.922 1.00 84.44 101 GLY A C 1
ATOM 719 O O . GLY A 1 101 ? -7.428 14.771 14.670 1.00 84.44 101 GLY A O 1
ATOM 720 N N . SER A 1 102 ? -7.242 12.564 14.334 1.00 87.38 102 SER A N 1
ATOM 721 C CA . SER A 1 102 ? -7.611 12.141 15.691 1.00 87.38 102 SER A CA 1
ATOM 722 C C . SER A 1 102 ? -6.526 11.266 16.319 1.00 87.38 102 SER A C 1
ATOM 724 O O . SER A 1 102 ? -5.652 10.745 15.631 1.00 87.38 102 SER A O 1
ATOM 726 N N . SER A 1 103 ? -6.589 11.061 17.636 1.00 88.19 103 SER A N 1
ATOM 727 C CA . SER A 1 103 ? -5.645 10.196 18.360 1.00 88.19 103 SER A CA 1
ATOM 728 C C . SER A 1 103 ? -5.789 8.701 18.042 1.00 88.19 103 SER A C 1
ATOM 730 O O . SER A 1 103 ? -4.961 7.908 18.497 1.00 88.19 103 SER A O 1
ATOM 732 N N . SER A 1 104 ? -6.799 8.307 17.259 1.00 92.56 104 SER A N 1
ATOM 733 C CA . SER A 1 104 ? -6.959 6.931 16.785 1.00 92.56 104 SER A CA 1
ATOM 734 C C . SER A 1 104 ? -5.865 6.567 15.781 1.00 92.56 104 SER A C 1
ATOM 736 O O . SER A 1 104 ? -5.426 7.403 14.989 1.00 92.56 104 SER A O 1
ATOM 738 N N . LEU A 1 105 ? -5.399 5.323 15.844 1.00 96.06 105 LEU A N 1
ATOM 739 C CA . LEU A 1 105 ? -4.330 4.825 14.993 1.00 96.06 105 LEU A CA 1
ATOM 740 C C . LEU A 1 105 ? -4.921 4.159 13.746 1.00 96.06 105 LEU A C 1
ATOM 742 O O . LEU A 1 105 ? -5.780 3.286 13.856 1.00 96.06 105 LEU A O 1
ATOM 746 N N . GLN A 1 106 ? -4.436 4.554 12.573 1.00 98.00 106 GLN A N 1
ATOM 747 C CA . GLN A 1 106 ? -4.745 3.925 11.293 1.00 98.00 106 GLN A CA 1
ATOM 748 C C . GLN A 1 106 ? -3.561 3.088 10.831 1.00 98.00 106 GLN A C 1
ATOM 750 O O . GLN A 1 106 ? -2.414 3.405 11.157 1.00 98.00 106 GLN A O 1
ATOM 755 N N . ALA A 1 107 ? -3.840 2.057 10.041 1.00 98.31 107 ALA A N 1
ATOM 756 C CA . ALA A 1 107 ? -2.829 1.209 9.429 1.00 98.31 107 ALA A CA 1
ATOM 757 C C . ALA A 1 107 ? -2.815 1.427 7.917 1.00 98.31 107 ALA A C 1
ATOM 759 O O . ALA A 1 107 ? -3.826 1.239 7.244 1.00 98.31 107 ALA A O 1
ATOM 760 N N . LEU A 1 108 ? -1.657 1.829 7.406 1.00 98.56 108 LEU A N 1
ATOM 761 C CA . LEU A 1 108 ? -1.277 1.789 6.006 1.00 98.56 108 LEU A CA 1
ATOM 762 C C . LEU A 1 108 ? -0.798 0.377 5.676 1.00 98.56 108 LEU A C 1
ATOM 764 O O . LEU A 1 108 ? 0.219 -0.071 6.209 1.00 98.56 108 LEU A O 1
ATOM 768 N N . ILE A 1 109 ? -1.512 -0.285 4.775 1.00 98.62 109 ILE A N 1
ATOM 769 C CA . ILE A 1 109 ? -1.191 -1.617 4.276 1.00 98.62 109 ILE A CA 1
ATOM 770 C C . ILE A 1 109 ? -0.794 -1.492 2.819 1.00 98.62 109 ILE A C 1
ATOM 772 O O . ILE A 1 109 ? -1.497 -0.878 2.016 1.00 98.62 109 ILE A O 1
ATOM 776 N N . THR A 1 110 ? 0.335 -2.092 2.484 1.00 98.69 110 THR A N 1
ATOM 777 C CA . THR A 1 110 ? 0.815 -2.190 1.108 1.00 98.69 110 THR A CA 1
ATOM 778 C C . THR A 1 110 ? 0.761 -3.646 0.687 1.00 98.69 110 THR A C 1
ATOM 780 O O . THR A 1 110 ? 1.239 -4.520 1.409 1.00 98.69 110 THR A O 1
ATOM 783 N N . VAL A 1 111 ? 0.158 -3.918 -0.463 1.00 98.50 111 VAL A N 1
ATOM 784 C CA . VAL A 1 111 ? 0.083 -5.253 -1.056 1.00 98.50 111 VAL A CA 1
ATOM 785 C C . VAL A 1 111 ? 0.856 -5.235 -2.359 1.00 98.50 111 VAL A C 1
ATOM 787 O O . VAL A 1 111 ? 0.582 -4.418 -3.238 1.00 98.50 111 VAL A O 1
ATOM 790 N N . ARG A 1 112 ? 1.826 -6.136 -2.484 1.00 97.94 112 ARG A N 1
ATOM 791 C CA . ARG A 1 112 ? 2.648 -6.284 -3.683 1.00 97.94 112 ARG A CA 1
ATOM 792 C C . ARG A 1 112 ? 2.185 -7.504 -4.461 1.00 97.94 112 ARG A C 1
ATOM 794 O O . ARG A 1 112 ? 2.032 -8.575 -3.875 1.00 97.94 112 ARG A O 1
ATOM 801 N N . TYR A 1 113 ? 2.006 -7.340 -5.766 1.00 97.19 113 TYR A N 1
ATOM 802 C CA . TYR A 1 113 ? 1.750 -8.454 -6.676 1.00 97.19 113 TYR A CA 1
ATOM 803 C C . TYR A 1 113 ? 3.056 -9.063 -7.175 1.00 97.19 113 TYR A C 1
ATOM 805 O O . TYR A 1 113 ? 4.032 -8.351 -7.440 1.00 97.19 113 TYR A O 1
ATOM 813 N N . ASP A 1 114 ? 3.045 -10.380 -7.340 1.00 92.75 114 ASP A N 1
ATOM 814 C CA . ASP A 1 114 ? 4.128 -11.109 -7.978 1.00 92.75 114 ASP A CA 1
ATOM 815 C C . ASP A 1 114 ? 4.206 -10.742 -9.471 1.00 92.75 114 ASP A C 1
ATOM 817 O O . ASP A 1 114 ? 3.201 -10.499 -10.141 1.00 92.75 114 ASP A O 1
ATOM 821 N N . GLY A 1 115 ? 5.427 -10.673 -10.006 1.00 89.06 115 GLY A N 1
ATOM 822 C CA . GLY A 1 115 ? 5.689 -10.323 -11.404 1.00 89.06 115 GLY A CA 1
ATOM 823 C C . GLY A 1 115 ? 6.618 -9.120 -11.588 1.00 89.06 115 GLY A C 1
ATOM 824 O O . GLY A 1 115 ? 7.091 -8.491 -10.642 1.00 89.06 115 GLY A O 1
ATOM 825 N N . THR A 1 116 ? 6.915 -8.796 -12.847 1.00 85.75 116 THR A N 1
ATOM 826 C CA . THR A 1 116 ? 7.931 -7.788 -13.211 1.00 85.75 116 THR A CA 1
ATOM 827 C C . THR A 1 116 ? 7.452 -6.346 -13.064 1.00 85.75 116 THR A C 1
ATOM 829 O O . THR A 1 116 ? 8.274 -5.433 -12.962 1.00 85.75 116 THR A O 1
ATOM 832 N N . GLY A 1 117 ? 6.134 -6.135 -13.032 1.00 88.06 117 GLY A N 1
ATOM 833 C CA . GLY A 1 117 ? 5.540 -4.813 -12.863 1.00 88.06 117 GLY A CA 1
ATOM 834 C C . GLY A 1 117 ? 5.646 -4.259 -11.447 1.00 88.06 117 GLY A C 1
ATOM 835 O O . GLY A 1 117 ? 5.463 -3.059 -11.268 1.00 88.06 117 GLY A O 1
ATOM 836 N N . GLN A 1 118 ? 5.954 -5.109 -10.453 1.00 92.75 118 GLN A N 1
ATOM 837 C CA . GLN A 1 118 ? 6.001 -4.734 -9.035 1.00 92.75 118 GLN A CA 1
ATOM 838 C C . GLN A 1 118 ? 4.791 -3.872 -8.648 1.00 92.75 118 GLN A C 1
ATOM 840 O O . GLN A 1 118 ? 4.938 -2.809 -8.047 1.00 92.75 118 GLN A O 1
ATOM 845 N N . VAL A 1 119 ? 3.597 -4.296 -9.059 1.00 97.44 119 VAL A N 1
ATOM 846 C CA . VAL A 1 119 ? 2.373 -3.521 -8.857 1.00 97.44 119 VAL A CA 1
ATOM 847 C C . VAL A 1 119 ? 2.070 -3.441 -7.363 1.00 97.44 119 VAL A C 1
ATOM 849 O O . VAL A 1 119 ? 2.140 -4.458 -6.669 1.00 97.44 119 VAL A O 1
ATOM 852 N N . LEU A 1 120 ? 1.771 -2.235 -6.879 1.00 98.50 120 LEU A N 1
ATOM 853 C CA . LEU A 1 120 ? 1.409 -1.971 -5.491 1.00 98.50 120 LEU A CA 1
ATOM 854 C C . LEU A 1 120 ? -0.062 -1.582 -5.380 1.00 98.50 120 LEU A C 1
ATOM 856 O O . LEU A 1 120 ? -0.510 -0.638 -6.029 1.00 98.50 120 LEU A O 1
ATOM 860 N N . ASP A 1 121 ? -0.768 -2.235 -4.471 1.00 98.56 121 ASP A N 1
ATOM 861 C CA . ASP A 1 121 ? -2.012 -1.717 -3.923 1.00 98.56 121 ASP A CA 1
ATOM 862 C C . ASP A 1 121 ? -1.759 -1.140 -2.532 1.00 98.56 121 ASP A C 1
ATOM 864 O O . ASP A 1 121 ? -0.951 -1.646 -1.749 1.00 98.56 121 ASP A O 1
ATOM 868 N N . VAL A 1 122 ? -2.475 -0.072 -2.219 1.00 98.62 122 VAL A N 1
ATOM 869 C CA . VAL A 1 122 ? -2.360 0.691 -0.985 1.00 98.62 122 VAL A CA 1
ATOM 870 C C . VAL A 1 122 ? -3.731 0.782 -0.338 1.00 98.62 122 VAL A C 1
ATOM 872 O O . VAL A 1 122 ? -4.705 1.205 -0.963 1.00 98.62 122 VAL A O 1
ATOM 875 N N . TYR A 1 123 ? -3.795 0.435 0.938 1.00 98.62 123 TYR A N 1
ATOM 876 C CA . TYR A 1 123 ? -5.011 0.477 1.736 1.00 98.62 123 TYR A CA 1
ATOM 877 C C . TYR A 1 123 ? -4.750 1.232 3.030 1.00 98.62 123 TYR A C 1
ATOM 879 O O . TYR A 1 123 ? -3.667 1.129 3.606 1.00 98.62 123 TYR A O 1
ATOM 887 N N . VAL A 1 124 ? -5.752 1.962 3.515 1.00 98.38 124 VAL A N 1
ATOM 888 C CA . VAL A 1 124 ? -5.731 2.510 4.874 1.00 98.38 124 VAL A CA 1
ATOM 889 C C . VAL A 1 124 ? -6.949 2.013 5.625 1.00 98.38 124 VAL A C 1
ATOM 891 O O . VAL A 1 124 ? -8.077 2.145 5.144 1.00 98.38 124 VAL A O 1
ATOM 894 N N . TYR A 1 125 ? -6.708 1.472 6.813 1.00 98.38 125 TYR A N 1
ATOM 895 C CA . TYR A 1 125 ? -7.734 0.958 7.708 1.00 98.38 125 TYR A CA 1
ATOM 896 C C . TYR A 1 125 ? -7.795 1.757 9.005 1.00 98.38 125 TYR A C 1
ATOM 898 O O . TYR A 1 125 ? -6.774 2.199 9.534 1.00 98.38 125 TYR A O 1
ATOM 906 N N . ASN A 1 126 ? -9.008 1.898 9.528 1.00 97.44 126 ASN A N 1
ATOM 907 C CA . ASN A 1 126 ? -9.302 2.367 10.873 1.00 97.44 126 ASN A CA 1
ATOM 908 C C . ASN A 1 126 ? -9.781 1.200 11.750 1.00 97.44 126 ASN A C 1
ATOM 910 O O . ASN A 1 126 ? -10.095 0.129 11.230 1.00 97.44 126 ASN A O 1
ATOM 914 N N . ASN A 1 127 ? -9.866 1.415 13.067 1.00 96.25 127 ASN A N 1
ATOM 915 C CA . ASN A 1 127 ? -10.272 0.385 14.034 1.00 96.25 127 ASN A CA 1
ATOM 916 C C . ASN A 1 127 ? -9.417 -0.891 13.896 1.00 96.25 127 ASN A C 1
ATOM 918 O O . ASN A 1 127 ? -9.913 -2.008 13.838 1.00 96.25 127 ASN A O 1
ATOM 922 N N . ILE A 1 128 ? -8.100 -0.704 13.783 1.00 96.94 128 ILE A N 1
ATOM 923 C CA . ILE A 1 128 ? -7.150 -1.718 13.293 1.00 96.94 128 ILE A CA 1
ATOM 924 C C . ILE A 1 128 ? -6.942 -2.916 14.226 1.00 96.94 128 ILE A C 1
ATOM 926 O O . ILE A 1 128 ? -6.275 -3.867 13.846 1.00 96.94 128 ILE A O 1
ATOM 930 N N . THR A 1 129 ? -7.450 -2.849 15.455 1.00 95.12 129 THR A N 1
ATOM 931 C CA . THR A 1 129 ? -7.419 -3.952 16.425 1.00 95.12 129 THR A CA 1
ATOM 932 C C . THR A 1 129 ? -8.729 -4.730 16.471 1.00 95.12 129 THR A C 1
ATOM 934 O O . THR A 1 129 ? -8.792 -5.758 17.143 1.00 95.12 129 THR A O 1
ATOM 937 N N . ASP A 1 130 ? -9.775 -4.238 15.803 1.00 93.94 130 ASP A N 1
ATOM 938 C CA . ASP A 1 130 ? -11.063 -4.916 15.768 1.00 93.94 130 ASP A CA 1
ATOM 939 C C . ASP A 1 130 ? -10.980 -6.150 14.857 1.00 93.94 130 ASP A C 1
ATOM 941 O O . ASP A 1 130 ? -10.199 -6.172 13.905 1.00 93.94 130 ASP A O 1
ATOM 945 N N . PRO A 1 131 ? -11.814 -7.182 15.084 1.00 89.31 131 PRO A N 1
ATOM 946 C CA . PRO A 1 131 ? -11.870 -8.353 14.206 1.00 89.31 131 PRO A CA 1
ATOM 947 C C . PRO A 1 131 ? -12.255 -8.033 12.753 1.00 89.31 131 PRO A C 1
ATOM 949 O O . PRO A 1 131 ? -12.029 -8.849 11.866 1.00 89.31 131 PRO A O 1
ATOM 952 N N . SER A 1 132 ? -12.859 -6.866 12.5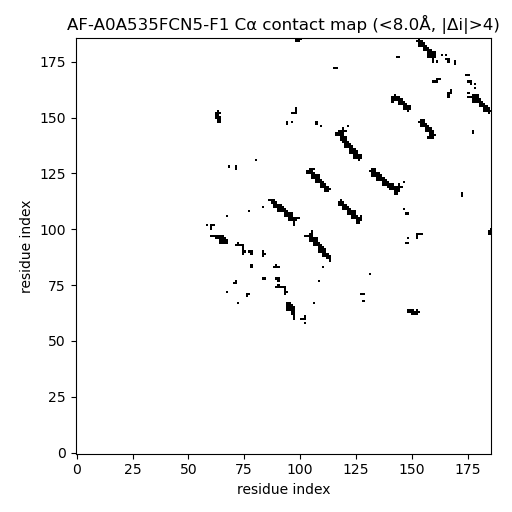12 1.00 93.69 132 SER A N 1
ATOM 953 C CA . SER A 1 132 ? -13.245 -6.386 11.186 1.00 93.69 132 SER A CA 1
ATOM 954 C C . SER A 1 132 ? -12.891 -4.899 11.038 1.00 93.69 132 SER A C 1
ATOM 956 O O . SER A 1 132 ? -13.779 -4.049 11.165 1.00 93.69 132 SER A O 1
ATOM 958 N N . PRO A 1 133 ? -11.613 -4.563 10.778 1.00 97.12 133 PRO A N 1
ATOM 959 C CA . PRO A 1 133 ? -11.180 -3.182 10.587 1.00 97.12 133 PRO A CA 1
ATOM 960 C C . PRO A 1 133 ? -11.934 -2.490 9.444 1.00 97.12 133 PRO A C 1
ATOM 962 O O . PRO A 1 133 ? -12.307 -3.110 8.447 1.00 97.12 133 PRO A O 1
ATOM 965 N N . THR A 1 134 ? -12.136 -1.178 9.547 1.00 97.81 134 THR A N 1
ATOM 966 C CA . THR A 1 134 ? -12.854 -0.402 8.524 1.00 97.81 134 THR A CA 1
ATOM 967 C C . THR A 1 134 ? -11.879 0.147 7.489 1.00 97.81 134 THR A C 1
ATOM 969 O O . THR A 1 134 ? -11.035 0.975 7.825 1.00 97.81 134 THR A O 1
ATOM 972 N N . GLN A 1 135 ? -12.011 -0.248 6.222 1.00 98.00 135 GLN A N 1
ATOM 973 C CA . GLN A 1 135 ? -11.243 0.364 5.135 1.00 98.00 135 GLN A CA 1
ATOM 974 C C . GLN A 1 135 ? -11.732 1.801 4.893 1.00 98.00 135 GLN A C 1
ATOM 976 O O . GLN A 1 135 ? -12.901 2.012 4.576 1.00 98.00 135 GLN A O 1
ATOM 981 N N . ILE A 1 136 ? -10.838 2.783 5.002 1.00 97.50 136 ILE A N 1
ATOM 982 C CA . ILE A 1 136 ? -11.150 4.211 4.800 1.00 97.50 136 ILE A CA 1
ATOM 983 C C . ILE A 1 136 ? -10.510 4.800 3.540 1.00 97.50 136 ILE A C 1
ATOM 985 O O . ILE A 1 136 ? -10.881 5.886 3.104 1.00 97.50 136 ILE A O 1
ATOM 989 N N . PHE A 1 137 ? -9.540 4.104 2.953 1.00 98.19 137 PHE A N 1
ATOM 990 C CA . PHE A 1 137 ? -8.909 4.505 1.703 1.00 98.19 137 PHE A CA 1
ATOM 991 C C . PHE A 1 137 ? -8.389 3.286 0.959 1.00 98.19 137 PHE A C 1
ATOM 993 O O . PHE A 1 137 ? -7.960 2.303 1.569 1.00 98.19 137 PHE A O 1
AT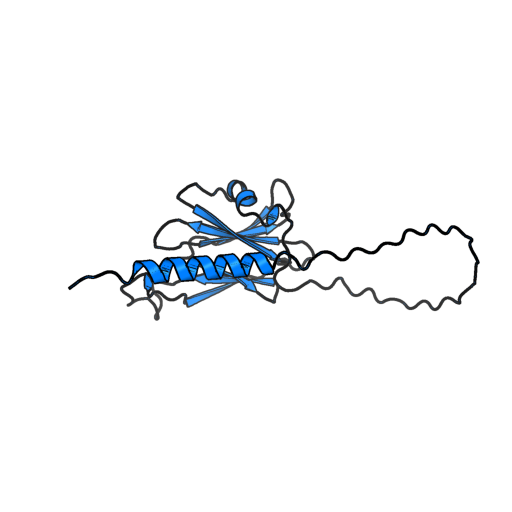OM 1000 N N . LYS A 1 138 ? -8.409 3.386 -0.367 1.00 98.19 138 LYS A N 1
ATOM 1001 C CA . LYS A 1 138 ? -7.896 2.373 -1.270 1.00 98.19 138 LYS A CA 1
ATOM 1002 C C . LYS A 1 138 ? -7.396 3.036 -2.544 1.00 98.19 138 LYS A C 1
ATOM 1004 O O . LYS A 1 138 ? -8.104 3.838 -3.147 1.00 98.19 138 LYS A O 1
ATOM 1009 N N . LEU A 1 139 ? -6.198 2.656 -2.957 1.00 98.50 139 LEU A N 1
ATOM 1010 C CA . LEU A 1 139 ? -5.599 3.040 -4.223 1.00 98.50 139 LEU A CA 1
ATOM 1011 C C . LEU A 1 139 ? -4.868 1.822 -4.783 1.00 98.50 139 LEU A C 1
ATOM 1013 O O . LEU A 1 139 ? -4.070 1.213 -4.080 1.00 98.50 139 LEU A O 1
ATOM 1017 N N . GLN A 1 140 ? -5.166 1.447 -6.022 1.00 97.88 140 GLN A N 1
ATOM 1018 C CA . GLN A 1 140 ? -4.697 0.193 -6.606 1.00 97.88 140 GLN A CA 1
ATOM 1019 C C . GLN A 1 140 ? -3.912 0.407 -7.887 1.00 97.88 140 GLN A C 1
ATOM 1021 O O . GLN A 1 140 ? -4.045 1.444 -8.536 1.00 97.88 140 GLN A O 1
ATOM 1026 N N . ASN A 1 141 ? -3.196 -0.642 -8.277 1.00 97.12 141 ASN A N 1
ATOM 1027 C CA . ASN A 1 141 ? -2.506 -0.765 -9.552 1.00 97.12 141 ASN A CA 1
ATOM 1028 C C . ASN A 1 141 ? -1.367 0.239 -9.745 1.00 97.12 141 ASN A C 1
ATOM 1030 O O . ASN A 1 141 ? -1.109 0.657 -10.870 1.00 97.12 141 ASN A O 1
ATOM 1034 N N . LEU A 1 142 ? -0.650 0.596 -8.672 1.00 98.12 142 LEU A N 1
ATOM 1035 C CA . LEU A 1 142 ? 0.500 1.489 -8.792 1.00 98.12 142 LEU A CA 1
ATOM 1036 C C . LEU A 1 142 ? 1.656 0.731 -9.432 1.00 98.12 142 LEU A C 1
ATOM 1038 O O . LEU A 1 142 ? 2.297 -0.111 -8.788 1.00 98.12 142 LEU A O 1
ATOM 1042 N N . TYR A 1 143 ? 1.924 1.018 -10.701 1.00 97.31 143 TYR A N 1
ATOM 1043 C CA . TYR A 1 143 ? 2.979 0.346 -11.447 1.00 97.31 143 TYR A CA 1
ATOM 1044 C C . TYR A 1 143 ? 4.348 0.751 -10.897 1.00 97.31 143 TYR A C 1
ATOM 1046 O O . TYR A 1 143 ? 4.660 1.937 -10.765 1.00 97.31 143 TYR A O 1
ATOM 1054 N N . LYS A 1 144 ? 5.159 -0.246 -10.511 1.00 96.31 144 LYS A N 1
ATOM 1055 C CA . LYS A 1 144 ? 6.396 -0.045 -9.735 1.00 96.31 144 LYS A CA 1
ATOM 1056 C C . LYS A 1 144 ? 6.169 0.889 -8.546 1.00 96.31 144 LYS A C 1
ATOM 1058 O O . LYS A 1 144 ? 6.961 1.790 -8.282 1.00 96.31 144 LYS A O 1
ATOM 1063 N N . GLY A 1 145 ? 5.046 0.698 -7.856 1.00 97.06 145 GLY A N 1
ATOM 1064 C CA . GLY A 1 145 ? 4.550 1.622 -6.849 1.00 97.06 145 GLY A CA 1
ATOM 1065 C C . GLY A 1 145 ? 5.350 1.636 -5.550 1.00 97.06 145 GLY A C 1
ATOM 1066 O O . GLY A 1 145 ? 5.961 0.641 -5.152 1.00 97.06 145 GLY A O 1
ATOM 1067 N N . ASN A 1 146 ? 5.285 2.749 -4.832 1.00 97.94 146 ASN A N 1
ATOM 1068 C CA . ASN A 1 146 ? 5.719 2.864 -3.445 1.00 97.94 146 ASN A CA 1
ATOM 1069 C C . ASN A 1 146 ? 4.698 3.690 -2.655 1.00 97.94 146 ASN A C 1
ATOM 1071 O O . ASN A 1 146 ? 4.031 4.562 -3.213 1.00 97.94 146 ASN A O 1
ATOM 1075 N N . ALA A 1 147 ? 4.586 3.423 -1.359 1.00 98.44 147 ALA A N 1
ATOM 1076 C CA . ALA A 1 147 ? 3.769 4.215 -0.462 1.00 98.44 147 ALA A CA 1
ATOM 1077 C C . ALA A 1 147 ? 4.421 4.318 0.915 1.00 98.44 147 ALA A C 1
ATOM 1079 O O . ALA A 1 147 ? 5.022 3.362 1.404 1.00 98.44 147 ALA A O 1
ATOM 1080 N N . ARG A 1 148 ? 4.280 5.478 1.556 1.00 98.06 148 ARG A N 1
ATOM 1081 C CA . ARG A 1 148 ? 4.732 5.698 2.933 1.00 98.06 148 ARG A CA 1
ATOM 1082 C C . ARG A 1 148 ? 3.906 6.762 3.632 1.00 98.06 148 ARG A C 1
ATOM 1084 O O . ARG A 1 148 ? 3.303 7.623 2.997 1.00 98.06 148 ARG A O 1
ATOM 1091 N N . ILE A 1 149 ? 3.963 6.747 4.955 1.00 97.94 149 ILE A N 1
ATOM 1092 C CA . ILE A 1 149 ? 3.420 7.822 5.783 1.00 97.94 149 ILE A CA 1
ATOM 1093 C C . ILE A 1 149 ? 4.449 8.958 5.851 1.00 97.94 149 ILE A C 1
ATOM 1095 O O . ILE A 1 149 ? 5.637 8.715 6.077 1.00 97.94 149 ILE A O 1
ATOM 1099 N N . SER A 1 150 ? 4.013 10.196 5.629 1.00 96.69 150 SER A N 1
ATOM 1100 C CA . SER A 1 150 ? 4.856 11.387 5.765 1.00 96.69 150 SER A CA 1
ATOM 1101 C C . SER A 1 150 ? 5.081 11.760 7.233 1.00 96.69 150 SER A C 1
ATOM 1103 O O . SER A 1 150 ? 4.368 11.314 8.131 1.00 96.69 150 SER A O 1
ATOM 1105 N N . GLY A 1 151 ? 6.016 12.678 7.487 1.00 94.88 151 GLY A N 1
ATOM 1106 C CA . GLY A 1 151 ? 6.178 13.293 8.808 1.00 94.88 151 GLY A CA 1
ATOM 1107 C C . GLY A 1 151 ? 4.985 14.143 9.268 1.00 94.88 151 GLY A C 1
ATOM 1108 O O . GLY A 1 151 ? 4.987 14.581 10.411 1.00 94.88 151 GLY A O 1
ATOM 1109 N N . TYR A 1 152 ? 3.975 14.361 8.418 1.00 93.62 152 TYR A N 1
ATOM 1110 C CA . TYR A 1 152 ? 2.818 15.228 8.663 1.00 93.62 152 TYR A CA 1
ATOM 1111 C C . TYR A 1 152 ? 1.482 14.467 8.683 1.00 93.62 152 TYR A C 1
ATOM 1113 O O . TYR A 1 152 ? 0.432 15.076 8.494 1.00 93.62 152 TYR A O 1
ATOM 1121 N N . ASN A 1 153 ? 1.505 13.149 8.930 1.00 95.00 153 ASN A N 1
ATOM 1122 C CA . ASN A 1 153 ? 0.311 12.285 8.958 1.00 95.00 153 ASN A CA 1
ATOM 1123 C C . ASN A 1 153 ? -0.470 12.241 7.634 1.00 95.00 153 ASN A C 1
ATOM 1125 O O . ASN A 1 153 ? -1.688 12.084 7.625 1.00 95.00 153 ASN A O 1
ATOM 1129 N N . THR A 1 154 ? 0.235 12.341 6.512 1.00 96.56 154 THR A N 1
ATOM 1130 C CA . THR A 1 154 ? -0.338 12.157 5.174 1.00 96.56 154 THR A CA 1
ATOM 1131 C C . THR A 1 154 ? 0.197 10.880 4.539 1.00 96.56 154 THR A C 1
ATOM 1133 O O . THR A 1 154 ? 1.255 10.368 4.922 1.00 96.56 154 THR A O 1
ATOM 1136 N N . LEU A 1 155 ? -0.540 10.346 3.570 1.00 98.25 155 LEU A N 1
ATOM 1137 C CA . LEU A 1 155 ? -0.102 9.219 2.758 1.00 98.25 155 LEU A CA 1
ATOM 1138 C C . LEU A 1 155 ? 0.579 9.746 1.496 1.00 98.25 155 LEU A C 1
ATOM 1140 O O . LEU A 1 155 ? -0.059 10.409 0.685 1.00 98.25 155 LEU A O 1
ATOM 1144 N N . LEU A 1 156 ? 1.856 9.418 1.320 1.00 98.56 156 LEU A N 1
ATOM 1145 C CA . LEU A 1 156 ? 2.609 9.680 0.098 1.00 98.56 156 LEU A CA 1
ATOM 1146 C C . LEU A 1 156 ? 2.631 8.420 -0.754 1.00 98.56 156 LEU A C 1
ATOM 1148 O O . LEU A 1 156 ? 2.984 7.350 -0.257 1.00 98.56 156 LEU A O 1
ATOM 1152 N N . THR A 1 157 ? 2.319 8.556 -2.037 1.00 98.69 157 THR A N 1
ATOM 1153 C CA . THR A 1 157 ? 2.440 7.476 -3.018 1.00 98.69 157 THR A CA 1
ATOM 1154 C C . THR A 1 157 ? 3.303 7.913 -4.186 1.00 98.69 157 THR A C 1
ATOM 1156 O O . THR A 1 157 ? 3.260 9.077 -4.582 1.00 98.69 157 THR A O 1
ATOM 1159 N N . ALA A 1 158 ? 4.036 6.967 -4.754 1.00 98.38 158 ALA A N 1
ATOM 1160 C CA . ALA A 1 158 ? 4.813 7.135 -5.968 1.00 98.38 158 ALA A CA 1
ATOM 1161 C C . ALA A 1 158 ? 4.503 5.985 -6.924 1.00 98.38 158 ALA A C 1
ATOM 1163 O O . ALA A 1 158 ? 4.350 4.844 -6.484 1.00 98.38 158 ALA A O 1
ATOM 1164 N N . GLU A 1 159 ? 4.447 6.268 -8.216 1.00 98.12 159 GLU A N 1
ATOM 1165 C CA . GLU A 1 159 ? 4.386 5.259 -9.267 1.00 98.12 159 GLU A CA 1
ATOM 1166 C C . GLU A 1 159 ? 5.095 5.744 -10.528 1.00 98.12 159 GLU A C 1
ATOM 1168 O O . GLU A 1 159 ? 5.464 6.914 -10.651 1.00 98.12 159 GLU A O 1
ATOM 1173 N N . VAL A 1 160 ? 5.312 4.813 -11.445 1.00 98.00 160 VAL A N 1
ATOM 1174 C CA . VAL A 1 160 ? 5.790 5.101 -12.794 1.00 98.00 160 VAL A CA 1
ATOM 1175 C C . VAL A 1 160 ? 4.585 5.429 -13.669 1.00 98.00 160 VAL A C 1
ATOM 1177 O O . VAL A 1 160 ? 3.750 4.555 -13.904 1.00 98.00 160 VAL A O 1
ATOM 1180 N N . ASP A 1 161 ? 4.532 6.645 -14.202 1.00 96.88 161 ASP A N 1
ATOM 1181 C CA . ASP A 1 161 ? 3.670 6.971 -15.336 1.00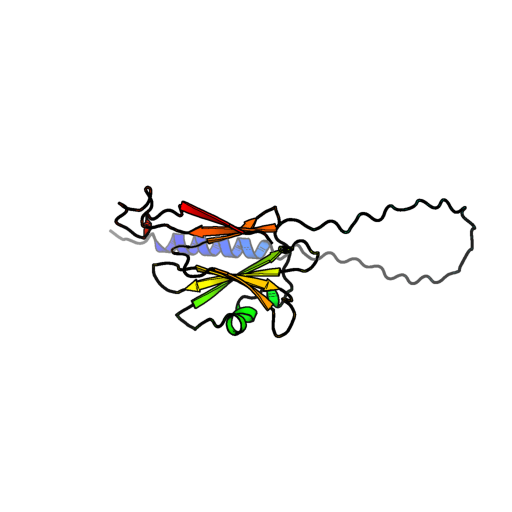 96.88 161 ASP A CA 1
ATOM 1182 C C . ASP A 1 161 ? 4.426 6.644 -16.628 1.00 96.88 161 ASP A C 1
ATOM 1184 O O . ASP A 1 161 ? 5.449 7.256 -16.934 1.00 96.88 161 ASP A O 1
ATOM 1188 N N . GLN A 1 162 ? 3.964 5.635 -17.369 1.00 94.44 162 GLN A N 1
ATOM 1189 C CA . GLN A 1 162 ? 4.656 5.154 -18.570 1.00 94.44 162 GLN A CA 1
ATOM 1190 C C . GLN A 1 162 ? 4.568 6.140 -19.742 1.00 94.44 162 GLN A C 1
ATOM 1192 O O . GLN A 1 162 ? 5.442 6.118 -20.609 1.00 94.44 162 GLN A O 1
ATOM 1197 N N . ASP A 1 163 ? 3.568 7.021 -19.748 1.00 95.69 163 ASP A N 1
ATOM 1198 C CA . ASP A 1 163 ? 3.332 7.994 -20.819 1.00 95.69 163 ASP A CA 1
ATOM 1199 C C . ASP A 1 163 ? 3.967 9.361 -20.527 1.00 95.69 163 ASP A C 1
ATOM 1201 O O . ASP A 1 163 ? 3.911 10.290 -21.344 1.00 95.69 163 ASP A O 1
ATOM 1205 N N . SER A 1 164 ? 4.623 9.492 -19.375 1.00 96.75 164 SER A N 1
ATOM 1206 C CA . SER A 1 164 ? 5.269 10.726 -18.962 1.00 96.75 164 SER A CA 1
ATOM 1207 C C . SER A 1 164 ? 6.426 11.127 -19.879 1.00 96.75 164 SER A C 1
ATOM 1209 O O . SER A 1 164 ? 7.031 10.319 -20.589 1.00 96.75 164 SER A O 1
ATOM 1211 N N . SER A 1 165 ? 6.822 12.400 -19.817 1.00 96.75 165 SER A N 1
ATOM 1212 C CA . SER A 1 165 ? 7.997 12.892 -20.547 1.00 96.75 165 SER A CA 1
ATOM 1213 C C . SER A 1 165 ? 9.301 12.183 -20.162 1.00 96.75 165 SER A C 1
ATOM 1215 O O . SER A 1 165 ? 10.221 12.153 -20.980 1.00 96.75 165 SER A O 1
ATOM 1217 N N . VAL A 1 166 ? 9.370 11.610 -18.957 1.00 96.50 166 VAL A N 1
ATOM 1218 C CA . VAL A 1 166 ? 10.535 10.892 -18.428 1.00 96.50 166 VAL A CA 1
ATOM 1219 C C . VAL A 1 166 ? 10.565 9.448 -18.933 1.00 96.50 166 VAL A C 1
ATOM 1221 O O . VAL A 1 166 ? 11.635 8.948 -19.279 1.00 96.50 166 VAL A O 1
ATOM 1224 N N . ASN A 1 167 ? 9.408 8.785 -19.017 1.00 97.38 167 ASN A N 1
ATOM 1225 C CA . ASN A 1 167 ? 9.328 7.341 -19.246 1.00 97.38 167 ASN A CA 1
ATOM 1226 C C . ASN A 1 167 ? 8.898 6.933 -20.666 1.00 97.38 167 ASN A C 1
ATOM 1228 O O . ASN A 1 167 ? 9.261 5.840 -21.097 1.00 97.38 167 ASN A O 1
ATOM 1232 N N . LYS A 1 168 ? 8.218 7.790 -21.441 1.00 96.00 168 LYS A N 1
ATOM 1233 C CA . LYS A 1 168 ? 7.617 7.437 -22.753 1.00 96.00 168 LYS A CA 1
ATOM 1234 C C . LYS A 1 168 ? 8.569 6.897 -23.831 1.00 96.00 168 LYS A C 1
ATOM 1236 O O . LYS A 1 168 ? 8.128 6.380 -24.855 1.00 96.00 168 LYS A O 1
ATOM 1241 N N . HIS A 1 169 ? 9.879 7.064 -23.659 1.00 94.81 169 HIS A N 1
ATOM 1242 C CA . HIS A 1 169 ? 10.906 6.565 -24.586 1.00 94.81 169 HIS A CA 1
ATOM 1243 C C . HIS A 1 169 ? 11.844 5.539 -23.941 1.00 94.81 169 HIS A C 1
ATOM 1245 O O . HIS A 1 169 ? 12.846 5.140 -24.538 1.00 94.81 169 HIS A O 1
ATOM 1251 N N . VAL A 1 170 ? 11.529 5.102 -22.724 1.00 94.56 170 VAL A N 1
ATOM 1252 C CA . VAL A 1 170 ? 12.285 4.084 -22.006 1.00 94.56 170 VAL A CA 1
ATOM 1253 C C . VAL A 1 170 ? 11.843 2.708 -22.497 1.00 94.56 170 VAL A C 1
ATOM 1255 O O . VAL A 1 170 ? 10.691 2.316 -22.353 1.00 94.56 170 VAL A O 1
ATOM 1258 N N . SER A 1 171 ? 12.773 1.953 -23.078 1.00 88.00 171 SER A N 1
ATOM 1259 C CA . SER A 1 171 ? 12.501 0.636 -23.673 1.00 88.00 171 SER A CA 1
ATOM 1260 C C . SER A 1 171 ? 12.646 -0.539 -22.700 1.00 88.00 171 SER A C 1
ATOM 1262 O O . SER A 1 171 ? 12.268 -1.662 -23.030 1.00 88.00 171 SER A O 1
ATOM 1264 N N . SER A 1 172 ? 13.199 -0.308 -21.505 1.00 90.94 172 SER A N 1
ATOM 1265 C CA . SER A 1 172 ? 13.417 -1.338 -20.488 1.00 90.94 172 SER A CA 1
ATOM 1266 C C . SER A 1 172 ? 12.668 -1.024 -19.199 1.00 90.94 172 SER A C 1
ATOM 1268 O O . SER A 1 172 ? 12.835 0.038 -18.601 1.00 90.94 172 SER A O 1
ATOM 1270 N N . ASN A 1 173 ? 11.918 -2.004 -18.692 1.00 86.69 173 ASN A N 1
ATOM 1271 C CA . ASN A 1 173 ? 11.211 -1.878 -17.415 1.00 86.69 173 ASN A CA 1
ATOM 1272 C C . ASN A 1 173 ? 12.159 -1.642 -16.227 1.00 86.69 173 ASN A C 1
ATOM 1274 O O . ASN A 1 173 ? 11.750 -1.078 -15.215 1.00 86.69 173 ASN A O 1
ATOM 1278 N N . ALA A 1 174 ? 13.418 -2.081 -16.307 1.00 88.69 174 ALA A N 1
ATOM 1279 C CA . ALA A 1 174 ? 14.383 -1.899 -15.221 1.00 88.69 174 ALA A CA 1
ATOM 1280 C C . ALA A 1 174 ? 14.819 -0.434 -15.042 1.00 88.69 174 ALA A C 1
ATOM 1282 O O . ALA A 1 174 ? 15.286 -0.074 -13.967 1.00 88.69 174 ALA A O 1
ATOM 1283 N N . THR A 1 175 ? 14.657 0.396 -16.075 1.00 92.81 175 THR A N 1
ATOM 1284 C CA . THR A 1 175 ? 15.113 1.795 -16.106 1.00 92.81 175 THR A CA 1
ATOM 1285 C C . THR A 1 175 ? 13.978 2.808 -15.969 1.00 92.81 175 THR A C 1
ATOM 1287 O O . THR A 1 175 ? 14.221 4.008 -16.051 1.00 92.81 175 THR A O 1
ATOM 1290 N N . LEU A 1 176 ? 12.740 2.342 -15.781 1.00 95.56 176 LEU A N 1
ATOM 1291 C CA . LEU A 1 176 ? 11.602 3.218 -15.516 1.00 95.56 176 LEU A CA 1
ATOM 1292 C C . LEU A 1 176 ? 11.772 3.925 -14.171 1.00 95.56 176 LEU A C 1
ATOM 1294 O O . LEU A 1 176 ? 12.215 3.319 -13.192 1.00 95.56 176 LEU A O 1
ATOM 1298 N N . THR A 1 177 ? 11.397 5.199 -14.134 1.00 96.62 177 THR A N 1
ATOM 1299 C CA . THR A 1 177 ? 11.557 6.067 -12.965 1.00 96.62 177 THR A CA 1
ATOM 1300 C C . THR A 1 177 ? 10.194 6.437 -12.406 1.00 96.62 177 THR A C 1
ATOM 1302 O O . THR A 1 177 ? 9.304 6.819 -13.159 1.00 96.62 177 THR A O 1
ATOM 1305 N N . GLN A 1 178 ? 10.029 6.323 -11.085 1.00 97.44 178 GLN A N 1
ATOM 1306 C CA . GLN A 1 178 ? 8.830 6.824 -10.418 1.00 97.44 178 GLN A CA 1
ATOM 1307 C C . GLN A 1 178 ? 8.785 8.346 -10.533 1.00 97.44 178 GLN A C 1
ATOM 1309 O O . GLN A 1 178 ? 9.712 9.030 -10.097 1.00 97.44 178 GLN A O 1
ATOM 1314 N N . ASP A 1 179 ? 7.714 8.862 -11.109 1.00 97.62 179 ASP A N 1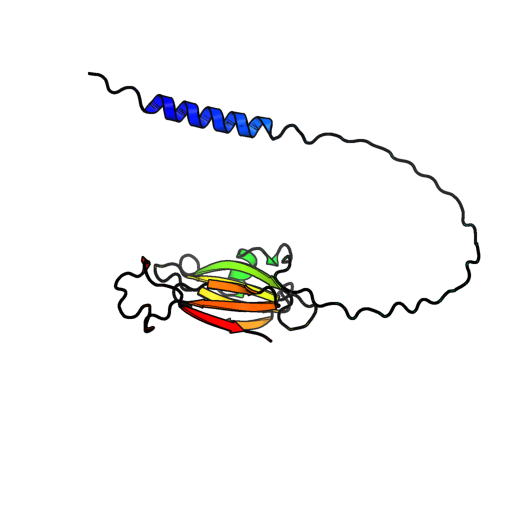
ATOM 1315 C CA . ASP A 1 179 ? 7.581 10.270 -11.467 1.00 97.62 179 ASP A CA 1
ATOM 1316 C C . ASP A 1 179 ? 6.166 10.820 -11.263 1.00 97.62 179 ASP A C 1
ATOM 1318 O O . ASP A 1 179 ? 5.975 12.038 -11.248 1.00 97.62 179 ASP A O 1
ATOM 1322 N N . LEU A 1 180 ? 5.191 9.947 -11.005 1.00 98.00 180 LEU A N 1
ATOM 1323 C CA . LEU A 1 180 ? 3.858 10.333 -10.577 1.00 98.00 180 LEU A CA 1
ATOM 1324 C C . LEU A 1 180 ? 3.741 10.201 -9.057 1.00 98.00 180 LEU A C 1
ATOM 1326 O O . LEU A 1 180 ? 3.629 9.105 -8.502 1.00 98.00 180 LEU A O 1
ATOM 1330 N N . PHE A 1 181 ? 3.759 11.348 -8.377 1.00 98.31 181 PHE A N 1
ATOM 1331 C CA . PHE A 1 181 ? 3.661 11.446 -6.923 1.00 98.31 181 PHE A CA 1
ATOM 1332 C C . PHE A 1 181 ? 2.318 12.034 -6.506 1.00 98.31 181 PHE A C 1
ATOM 1334 O O . PHE A 1 181 ? 1.849 13.016 -7.081 1.00 98.31 181 PHE A O 1
ATOM 1341 N N . ARG A 1 182 ? 1.708 11.456 -5.472 1.00 98.44 182 ARG A N 1
ATOM 1342 C CA . ARG A 1 182 ? 0.470 11.968 -4.872 1.00 98.44 182 ARG A CA 1
ATOM 1343 C C . ARG A 1 182 ? 0.578 11.972 -3.359 1.00 98.44 182 ARG A C 1
ATOM 1345 O O . ARG A 1 182 ? 1.236 11.113 -2.773 1.00 98.44 182 ARG A O 1
ATOM 1352 N N . GLU A 1 183 ? -0.105 12.927 -2.750 1.00 98.12 183 GLU A N 1
ATOM 1353 C CA . GLU A 1 183 ? -0.245 13.050 -1.308 1.00 98.12 183 GLU A CA 1
ATOM 1354 C C . GLU A 1 183 ? -1.728 13.081 -0.948 1.00 98.12 183 GLU A C 1
ATOM 1356 O O . GLU A 1 183 ? -2.509 13.811 -1.559 1.00 98.12 183 GLU A O 1
ATOM 1361 N N . PHE A 1 184 ? -2.112 12.283 0.043 1.00 97.69 184 PHE A N 1
ATOM 1362 C CA . PHE A 1 184 ? -3.484 12.187 0.522 1.00 97.69 184 PHE A CA 1
ATOM 1363 C C . PHE A 1 184 ? -3.552 12.580 1.991 1.00 97.69 184 PHE A C 1
ATOM 1365 O O . PHE A 1 184 ? -2.732 12.155 2.812 1.00 97.69 184 PHE A O 1
ATOM 1372 N N . LYS A 1 185 ? -4.562 13.384 2.308 1.00 94.69 185 LYS A N 1
ATOM 1373 C CA . LYS A 1 185 ? -4.877 13.861 3.648 1.00 94.69 185 LYS A CA 1
ATOM 1374 C C . LYS A 1 185 ? -6.378 13.705 3.884 1.00 94.69 185 LYS A C 1
ATOM 1376 O O . LYS A 1 185 ? -7.156 13.850 2.943 1.00 94.69 185 LYS A O 1
ATOM 1381 N N . TRP A 1 186 ? -6.739 13.418 5.129 1.00 91.19 186 TRP A N 1
ATOM 1382 C CA . TRP A 1 186 ? -8.114 13.342 5.612 1.00 91.19 186 TRP A CA 1
ATOM 1383 C C . TRP A 1 186 ? -8.472 14.595 6.411 1.00 91.19 186 TRP A C 1
ATOM 1385 O O . TRP A 1 186 ? -7.562 15.168 7.062 1.00 91.19 186 TRP A O 1
#